Protein AF-A0A933JS09-F1 (afdb_monomer)

pLDDT: mean 87.89, std 22.28, range [27.38, 98.88]

Sequence (355 aa):
MVLGVGPKVESPQTQRAEISASAEATKRGDAPDKLEPSPKGALVQGVGTVGHVDADGTLRGDVIVKTADDVKKLSASGAKRITGRLIVANTELFHLEGLAKIESAGAVELRGNKRLALLGGLRGLKHVDKDVRIRENAALETTTGLSNLERVGGRLEVAKNGTLSKVEGLEKLDSIGGDLEISDNPSLGDVALPSLRKTGGSVSVSGNPALVAMDAPKLEEVGGRESRGDVSVDDNDRIEKLQLSKLKKVEGNLILSEGRLTDLEGLREVTTVSGSMRVVRQERLESMRGAGSLEVVGADLELSENQALSTLEGLHSLREIRGNLVSLQNPNLPEPAVQDLKTRVAVYGSVISPG

Secondary structure (DSSP, 8-state):
---------PPPP--PPP------S----------PPPSSS----STTSPPPBPTTSEEPS-EEE-SHHHHHHHHHTT--EEEEEEEEES---SB-TT-TT--EEEEEEEES-TT--B-GGGTT--EESS-EEEE--TT--B-GGGTT--EESS-EEEE--TT--EE-S-TT--EESS-EEEE--TT--EEE-TT--EESS-EEEES-TT--EEE-TT--EE--SS----EEEES-TT--EEE-TT--EESS-EEEEEE--S--GGGTT--EESS-EEEEEETT--S-TT-TT--EESS-EEEES-TT----TT-TT--EESS-EEEES-TTS-HHHHHHHHHHSEE-S-EE---

Mean predicted aligned error: 8.55 Å

Structure (mmCIF, N/CA/C/O backbone):
data_AF-A0A933JS09-F1
#
_entry.id   AF-A0A933JS09-F1
#
loop_
_atom_site.group_PDB
_atom_site.id
_atom_site.type_symbol
_atom_site.label_atom_id
_atom_site.label_alt_id
_atom_site.label_comp_id
_atom_site.label_asym_id
_atom_site.label_entity_id
_atom_site.label_seq_id
_atom_site.pdbx_PDB_ins_code
_atom_site.Cartn_x
_atom_site.Cartn_y
_atom_site.Cartn_z
_atom_site.occupancy
_atom_site.B_iso_or_equiv
_atom_site.auth_seq_id
_atom_site.auth_comp_id
_atom_site.auth_asym_id
_atom_site.auth_atom_id
_atom_site.pdbx_PDB_model_num
ATOM 1 N N . MET A 1 1 ? 34.434 -27.890 69.729 1.00 35.69 1 MET A N 1
ATOM 2 C CA . MET A 1 1 ? 35.449 -28.191 68.698 1.00 35.69 1 MET A CA 1
ATOM 3 C C . MET A 1 1 ? 34.728 -28.570 67.411 1.00 35.69 1 MET A C 1
ATOM 5 O O . MET A 1 1 ? 33.950 -29.505 67.469 1.00 35.69 1 MET A O 1
ATOM 9 N N . VAL A 1 2 ? 35.002 -27.822 66.328 1.00 36.88 2 VAL A N 1
ATOM 10 C CA . VAL A 1 2 ? 34.993 -28.226 64.895 1.00 36.88 2 VAL A CA 1
ATOM 11 C C . VAL A 1 2 ? 33.634 -28.687 64.313 1.00 36.88 2 VAL A C 1
ATOM 13 O O . VAL A 1 2 ? 33.164 -29.764 64.639 1.00 36.88 2 VAL A O 1
ATOM 16 N N . LEU A 1 3 ? 32.870 -27.818 63.629 1.00 37.47 3 LEU A N 1
ATOM 17 C CA . LEU A 1 3 ? 32.916 -27.366 62.208 1.00 37.47 3 LEU A CA 1
ATOM 18 C C . LEU A 1 3 ? 32.186 -28.298 61.212 1.00 37.47 3 LEU A C 1
ATOM 20 O O . LEU A 1 3 ? 32.503 -29.476 61.111 1.00 37.47 3 LEU A O 1
ATOM 24 N N . GLY A 1 4 ? 31.298 -27.706 60.401 1.00 33.91 4 GLY A N 1
ATOM 25 C CA . GLY A 1 4 ? 30.752 -28.273 59.159 1.00 33.91 4 GLY A CA 1
ATOM 26 C C . GLY A 1 4 ? 29.654 -27.377 58.567 1.00 33.91 4 GLY A C 1
ATOM 27 O O . GLY A 1 4 ? 28.647 -27.138 59.218 1.00 33.91 4 GLY A O 1
ATOM 28 N N . VAL A 1 5 ? 29.881 -26.831 57.370 1.00 41.16 5 VAL A N 1
ATOM 29 C CA . VAL A 1 5 ? 29.202 -25.661 56.779 1.00 41.16 5 VAL A CA 1
ATOM 30 C C . VAL A 1 5 ? 28.409 -26.053 55.521 1.00 41.16 5 VAL A C 1
ATOM 32 O O . VAL A 1 5 ? 28.928 -26.814 54.710 1.00 41.16 5 VAL A O 1
ATOM 35 N N . GLY A 1 6 ? 27.237 -25.430 55.313 1.00 32.28 6 GLY A N 1
ATOM 36 C CA . GLY A 1 6 ? 26.653 -25.104 53.992 1.00 32.28 6 GLY A CA 1
ATOM 37 C C . GLY A 1 6 ? 25.243 -25.661 53.691 1.00 32.28 6 GLY A C 1
ATOM 38 O O . GLY A 1 6 ? 24.899 -26.714 54.220 1.00 32.28 6 GLY A O 1
ATOM 39 N N . PRO A 1 7 ? 24.453 -25.055 52.771 1.00 37.09 7 PRO A N 1
ATOM 40 C CA . PRO A 1 7 ? 24.347 -23.636 52.410 1.00 37.09 7 PRO A CA 1
ATOM 41 C C . PRO A 1 7 ? 22.894 -23.082 52.442 1.00 37.09 7 PRO A C 1
ATOM 43 O O . PRO A 1 7 ? 21.914 -23.800 52.619 1.00 37.09 7 PRO A O 1
ATOM 46 N N . LYS A 1 8 ? 22.803 -21.755 52.271 1.00 35.47 8 LYS A N 1
ATOM 47 C CA . LYS A 1 8 ? 21.609 -20.895 52.154 1.00 35.47 8 LYS A CA 1
ATOM 48 C C . LYS A 1 8 ? 20.584 -21.363 51.109 1.00 35.47 8 LYS A C 1
ATOM 50 O O . LYS A 1 8 ? 20.975 -21.747 50.011 1.00 35.47 8 LYS A O 1
ATOM 55 N N . VAL A 1 9 ? 19.298 -21.126 51.390 1.00 35.12 9 VAL A N 1
ATOM 56 C CA . VAL A 1 9 ? 18.256 -20.934 50.367 1.00 35.12 9 VAL A CA 1
ATOM 57 C C . VAL A 1 9 ? 17.478 -19.656 50.696 1.00 35.12 9 VAL A C 1
ATOM 59 O O . VAL A 1 9 ? 16.933 -19.511 51.789 1.00 35.12 9 VAL A O 1
ATOM 62 N N . GLU A 1 10 ? 17.519 -18.717 49.753 1.00 32.44 10 GLU A N 1
ATOM 63 C CA . GLU A 1 10 ? 16.843 -17.417 49.750 1.00 32.44 10 GLU A CA 1
ATOM 64 C C . GLU A 1 10 ? 15.383 -17.533 49.269 1.00 32.44 10 GLU A C 1
ATOM 66 O O . GLU A 1 10 ? 14.989 -18.489 48.605 1.00 32.44 10 GLU A O 1
ATOM 71 N N . SER A 1 11 ? 14.584 -16.536 49.645 1.00 30.56 11 SER A N 1
ATOM 72 C CA . SER A 1 11 ? 13.151 -16.356 49.373 1.00 30.56 11 SER A CA 1
ATOM 73 C C . SER A 1 11 ? 12.794 -16.184 47.885 1.00 30.56 11 SER A C 1
ATOM 75 O O . SER A 1 11 ? 13.560 -15.535 47.174 1.00 30.56 11 SER A O 1
ATOM 77 N N . PRO A 1 12 ? 11.592 -16.584 47.423 1.00 33.34 12 PRO A N 1
ATOM 78 C CA . PRO A 1 12 ? 11.132 -16.269 46.071 1.00 33.34 12 PRO A CA 1
ATOM 79 C C . PRO A 1 12 ? 10.437 -14.898 45.996 1.00 33.34 12 PRO A C 1
ATOM 81 O O . PRO A 1 12 ? 9.414 -14.673 46.645 1.00 33.34 12 PRO A O 1
ATOM 84 N N . GLN A 1 13 ? 10.963 -14.009 45.150 1.00 30.30 13 GLN A N 1
ATOM 85 C CA . GLN A 1 13 ? 10.227 -12.893 44.551 1.00 30.30 13 GLN A CA 1
ATOM 86 C C . GLN A 1 13 ? 9.695 -13.303 43.166 1.00 30.30 13 GLN A C 1
ATOM 88 O O . GLN A 1 13 ? 10.422 -13.873 42.362 1.00 30.30 13 GLN A O 1
ATOM 93 N N . THR A 1 14 ? 8.422 -12.976 42.936 1.00 32.94 14 THR A N 1
ATOM 94 C CA . THR A 1 14 ? 7.802 -12.462 41.701 1.00 32.94 14 THR A CA 1
ATOM 95 C C . THR A 1 14 ? 8.223 -13.040 40.341 1.00 32.94 14 THR A C 1
ATOM 97 O O . THR A 1 14 ? 9.278 -12.699 39.816 1.00 32.94 14 THR A O 1
ATOM 100 N N . GLN A 1 15 ? 7.295 -13.714 39.649 1.00 31.52 15 GLN A N 1
ATOM 101 C CA . GLN A 1 15 ? 7.242 -13.642 38.185 1.00 31.52 15 GLN A CA 1
ATOM 102 C C . GLN A 1 15 ? 5.812 -13.794 37.655 1.00 31.52 15 GLN A C 1
ATOM 104 O O . GLN A 1 15 ? 5.102 -14.751 37.956 1.00 31.52 15 GLN A O 1
ATOM 109 N N . ARG A 1 16 ? 5.402 -12.763 36.908 1.00 30.38 16 ARG A N 1
ATOM 110 C CA . ARG A 1 16 ? 4.174 -12.660 36.120 1.00 30.38 16 ARG A CA 1
ATOM 111 C C . ARG A 1 16 ? 4.149 -13.772 35.074 1.00 30.38 16 ARG A C 1
ATOM 113 O O . ARG A 1 16 ? 5.138 -13.9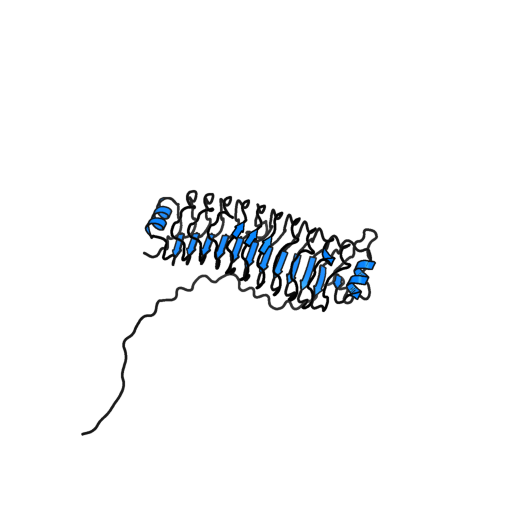74 34.378 1.00 30.38 16 ARG A O 1
ATOM 120 N N . ALA A 1 17 ? 3.009 -14.441 34.960 1.00 31.88 17 ALA A N 1
ATOM 121 C CA . ALA A 1 17 ? 2.734 -15.386 33.894 1.00 31.88 17 ALA A CA 1
ATOM 122 C C . ALA A 1 17 ? 2.589 -14.649 32.553 1.00 31.88 17 ALA A C 1
ATOM 124 O O . ALA A 1 17 ? 1.789 -13.722 32.419 1.00 31.88 17 ALA A O 1
ATOM 125 N N . GLU A 1 18 ? 3.387 -15.081 31.585 1.00 29.94 18 GLU A N 1
ATOM 126 C CA . GLU A 1 18 ? 3.265 -14.784 30.165 1.00 29.94 18 GLU A CA 1
ATOM 127 C C . GLU A 1 18 ? 1.966 -15.409 29.629 1.00 29.94 18 GLU A C 1
ATOM 129 O O . GLU A 1 18 ? 1.741 -16.610 29.770 1.00 29.94 18 GLU A O 1
ATOM 134 N N . ILE A 1 19 ? 1.114 -14.604 28.994 1.00 31.61 19 ILE A N 1
ATOM 135 C CA . ILE A 1 19 ? 0.047 -15.090 28.114 1.00 31.61 19 ILE A CA 1
ATOM 136 C C . ILE A 1 19 ? 0.505 -14.753 26.697 1.00 31.61 19 ILE A C 1
ATOM 138 O O . ILE A 1 19 ? 0.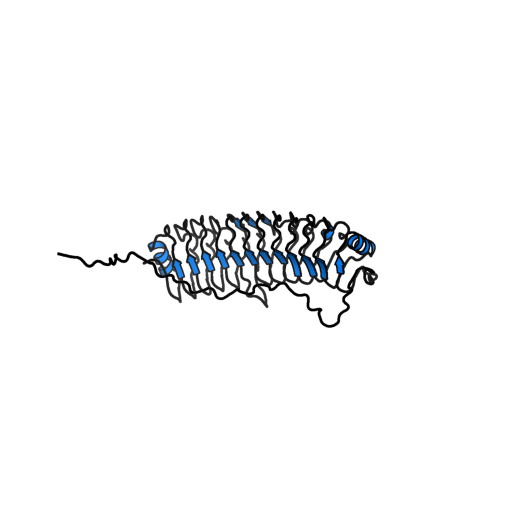310 -13.640 26.218 1.00 31.61 19 ILE A O 1
ATOM 142 N N . SER A 1 20 ? 1.173 -15.710 26.050 1.00 30.56 20 SER A N 1
ATOM 143 C CA . SER A 1 20 ? 1.396 -15.711 24.604 1.00 30.56 20 SER A CA 1
ATOM 144 C C . SER A 1 20 ? 0.474 -16.761 23.988 1.00 30.56 20 SER A C 1
ATOM 146 O O . SER A 1 20 ? 0.662 -17.959 24.177 1.00 30.56 20 SER A O 1
ATOM 148 N N . ALA A 1 21 ? -0.581 -16.314 23.307 1.00 27.38 21 ALA A N 1
ATOM 149 C CA . ALA A 1 21 ? -1.413 -17.163 22.458 1.00 27.38 21 ALA A CA 1
ATOM 150 C C . ALA A 1 21 ? -2.293 -16.294 21.548 1.00 27.38 21 ALA A C 1
ATOM 152 O O . ALA A 1 21 ? -3.432 -16.002 21.887 1.00 27.38 21 ALA A O 1
ATOM 153 N N . SER A 1 22 ? -1.740 -15.857 20.414 1.00 28.62 22 SER A N 1
ATOM 154 C CA . SER A 1 22 ? -2.441 -15.731 19.122 1.00 28.62 22 SER A CA 1
ATOM 155 C C . SER A 1 22 ? -1.472 -15.159 18.080 1.00 28.62 22 SER A C 1
ATOM 157 O O . SER A 1 22 ? -1.618 -14.039 17.601 1.00 28.62 22 SER A O 1
ATOM 159 N N . ALA A 1 23 ? -0.443 -15.939 17.749 1.00 30.12 23 ALA A N 1
ATOM 160 C CA . ALA A 1 23 ? 0.407 -15.703 16.588 1.00 30.12 23 ALA A CA 1
ATOM 161 C C . ALA A 1 23 ? 0.232 -16.880 15.622 1.00 30.12 23 ALA A C 1
ATOM 163 O O . ALA A 1 23 ? 1.098 -17.744 15.507 1.00 30.12 23 ALA A O 1
ATOM 164 N N . GLU A 1 24 ? -0.913 -16.929 14.945 1.00 30.33 24 GLU A N 1
ATOM 165 C CA . GLU A 1 24 ? -1.142 -17.825 13.811 1.00 30.33 24 GLU A CA 1
ATOM 166 C C . GLU A 1 24 ? -1.746 -17.030 12.646 1.00 30.33 24 GLU A C 1
ATOM 168 O O . GLU A 1 24 ? -2.953 -16.831 12.570 1.00 30.33 24 GLU A O 1
ATOM 173 N N . ALA A 1 25 ? -0.828 -16.554 11.790 1.00 28.38 25 ALA A N 1
ATOM 174 C CA . ALA A 1 25 ? -0.934 -15.956 10.446 1.00 28.38 25 ALA A CA 1
ATOM 175 C C . ALA A 1 25 ? -0.076 -14.676 10.440 1.00 28.38 25 ALA A C 1
ATOM 177 O O . ALA A 1 25 ? -0.520 -13.613 10.836 1.00 28.38 25 ALA A O 1
ATOM 178 N N . THR A 1 26 ? 1.216 -14.693 10.108 1.00 30.88 26 THR A N 1
ATOM 179 C CA . THR A 1 26 ? 1.703 -14.874 8.736 1.00 30.88 26 THR A CA 1
ATOM 180 C C . THR A 1 26 ? 3.206 -15.181 8.784 1.00 30.88 26 THR A C 1
ATOM 182 O O . THR A 1 26 ? 4.047 -14.300 8.671 1.00 30.88 26 THR A O 1
ATOM 185 N N . LYS A 1 27 ? 3.585 -16.455 8.940 1.00 30.31 27 LYS A N 1
ATOM 186 C CA . LYS A 1 27 ? 4.920 -16.939 8.540 1.00 30.31 27 LYS A CA 1
ATOM 187 C C . LYS A 1 27 ? 4.814 -17.591 7.164 1.00 30.31 27 LYS A C 1
ATOM 189 O O . LYS A 1 27 ? 4.958 -18.799 7.012 1.00 30.31 27 LYS A O 1
ATOM 194 N N . ARG A 1 28 ? 4.579 -16.772 6.142 1.00 31.25 28 ARG A N 1
ATOM 195 C CA . ARG A 1 28 ? 5.190 -17.017 4.833 1.00 31.25 28 ARG A CA 1
ATOM 196 C C . ARG A 1 28 ? 6.378 -16.076 4.750 1.00 31.25 28 ARG A C 1
ATOM 198 O O . ARG A 1 28 ? 6.275 -14.971 4.244 1.00 31.25 28 ARG A O 1
ATOM 205 N N . GLY A 1 29 ? 7.495 -16.511 5.327 1.00 29.80 29 GLY A N 1
ATOM 206 C CA . GLY A 1 29 ? 8.773 -15.972 4.900 1.00 29.80 29 GLY A CA 1
ATOM 207 C C . GLY A 1 29 ? 8.926 -16.353 3.436 1.00 29.80 29 GLY A C 1
ATOM 208 O O . GLY A 1 29 ? 9.006 -17.544 3.130 1.00 29.80 29 GLY A O 1
ATOM 209 N N . ASP A 1 30 ? 8.906 -15.360 2.551 1.00 32.78 30 ASP A N 1
ATOM 210 C CA . ASP A 1 30 ? 9.423 -15.511 1.199 1.00 32.78 30 ASP A CA 1
ATOM 211 C C . ASP A 1 30 ? 10.860 -16.023 1.335 1.00 32.78 30 ASP A C 1
ATOM 213 O O . ASP A 1 30 ? 11.789 -15.292 1.691 1.00 32.78 30 ASP A O 1
ATOM 217 N N . ALA A 1 31 ? 11.040 -17.319 1.086 1.00 29.34 31 ALA A N 1
ATOM 218 C CA . ALA A 1 31 ? 12.329 -17.827 0.662 1.00 29.34 31 ALA A CA 1
ATOM 219 C C . ALA A 1 31 ? 12.775 -16.980 -0.544 1.00 29.34 31 ALA A C 1
ATOM 221 O O . ALA A 1 31 ? 11.918 -16.560 -1.326 1.00 29.34 31 ALA A O 1
ATOM 222 N N . PRO A 1 32 ? 14.081 -16.714 -0.732 1.00 31.22 32 PRO A N 1
ATOM 223 C CA . PRO A 1 32 ? 14.535 -16.042 -1.937 1.00 31.22 32 PRO A CA 1
ATOM 224 C C . PRO A 1 32 ? 14.017 -16.844 -3.127 1.00 31.22 32 PRO A C 1
ATOM 226 O O . PRO A 1 32 ? 14.373 -18.014 -3.276 1.00 31.22 32 PRO A O 1
ATOM 229 N N . ASP A 1 33 ? 13.137 -16.216 -3.904 1.00 35.50 33 ASP A N 1
ATOM 230 C CA . ASP A 1 33 ? 12.522 -16.765 -5.103 1.00 35.50 33 ASP A CA 1
ATOM 231 C C . ASP A 1 33 ? 13.646 -17.227 -6.038 1.00 35.50 33 ASP A C 1
ATOM 233 O O . ASP A 1 33 ? 14.268 -16.443 -6.768 1.00 35.50 33 ASP A O 1
ATOM 237 N N . LYS A 1 34 ? 14.005 -18.510 -5.925 1.00 33.62 34 LYS A N 1
ATOM 238 C CA . LYS A 1 34 ? 14.815 -19.190 -6.920 1.00 33.62 34 LYS A CA 1
ATOM 239 C C . LYS A 1 34 ? 13.918 -19.218 -8.139 1.00 33.62 34 LYS A C 1
ATOM 241 O O . LYS A 1 34 ? 12.942 -19.956 -8.140 1.00 33.62 34 LYS A O 1
ATOM 246 N N . LEU A 1 35 ? 14.264 -18.415 -9.147 1.00 35.31 35 LEU A N 1
ATOM 247 C CA . LEU A 1 35 ? 13.678 -18.505 -10.478 1.00 35.31 35 LEU A CA 1
ATOM 248 C C . LEU A 1 35 ? 13.744 -19.964 -10.955 1.00 35.31 35 LEU A C 1
ATOM 250 O O . LEU A 1 35 ? 14.744 -20.387 -11.538 1.00 35.31 35 LEU A O 1
ATOM 254 N N . GLU A 1 36 ? 12.681 -20.728 -10.730 1.00 30.20 36 GLU A N 1
ATOM 255 C CA . GLU A 1 36 ? 12.399 -21.902 -11.536 1.00 30.20 36 GLU A CA 1
ATOM 256 C C . GLU A 1 36 ? 11.779 -21.399 -12.845 1.00 30.20 36 GLU A C 1
ATOM 258 O O . GLU A 1 36 ? 10.813 -20.630 -12.825 1.00 30.20 36 GLU A O 1
ATOM 263 N N . PRO A 1 37 ? 12.355 -21.743 -14.009 1.00 32.66 37 PRO A N 1
ATOM 264 C CA . PRO A 1 37 ? 11.835 -21.278 -15.281 1.00 32.66 37 PRO A CA 1
ATOM 265 C C . PRO A 1 37 ? 10.439 -21.861 -15.516 1.00 32.66 37 PRO A C 1
ATOM 267 O O . PRO A 1 37 ? 10.252 -23.078 -15.527 1.00 32.66 37 PRO A O 1
ATOM 270 N N . SER A 1 38 ? 9.466 -20.981 -15.752 1.00 32.53 38 SER A N 1
ATOM 271 C CA . SER A 1 38 ? 8.107 -21.350 -16.146 1.00 32.53 38 SER A CA 1
ATOM 272 C C . SER A 1 38 ? 8.102 -22.311 -17.350 1.00 32.53 38 SER A C 1
ATOM 274 O O . SER A 1 38 ? 8.950 -22.187 -18.244 1.00 32.53 38 SER A O 1
ATOM 276 N N . PRO A 1 39 ? 7.130 -23.238 -17.456 1.00 33.53 39 PRO A N 1
ATOM 277 C CA . PRO A 1 39 ? 7.083 -24.185 -18.561 1.00 33.53 39 PRO A CA 1
ATOM 278 C C . PRO A 1 39 ? 6.731 -23.467 -19.874 1.00 33.53 39 PRO A C 1
ATOM 280 O O . PRO A 1 39 ? 5.620 -22.979 -20.052 1.00 33.53 39 PRO A O 1
ATOM 283 N N . LYS A 1 40 ? 7.698 -23.429 -20.799 1.00 38.84 40 LYS A N 1
ATOM 284 C CA . LYS A 1 40 ? 7.559 -23.204 -22.253 1.00 38.84 40 LYS A CA 1
ATOM 285 C C . LYS A 1 40 ? 6.596 -22.083 -22.696 1.00 38.84 40 LYS A C 1
ATOM 287 O O . LYS A 1 40 ? 5.579 -22.324 -23.336 1.00 38.84 40 LYS A O 1
ATOM 292 N N . GLY A 1 41 ? 7.041 -20.845 -22.509 1.00 33.75 41 GLY A N 1
ATOM 293 C CA . GLY A 1 41 ? 6.771 -19.709 -23.396 1.00 33.75 41 GLY A CA 1
ATOM 294 C C . GLY A 1 41 ? 8.075 -18.919 -23.504 1.00 33.75 41 GLY A C 1
ATOM 295 O O . GLY A 1 41 ? 8.673 -18.638 -22.474 1.00 33.75 41 GLY A O 1
ATOM 296 N N . ALA A 1 42 ? 8.579 -18.689 -24.718 1.00 32.31 42 ALA A N 1
ATOM 297 C CA . ALA A 1 42 ? 9.944 -18.236 -25.014 1.00 32.31 42 ALA A CA 1
ATOM 298 C C . ALA A 1 42 ? 10.547 -17.251 -23.985 1.00 32.31 42 ALA A C 1
ATOM 300 O O . ALA A 1 42 ? 10.196 -16.075 -23.941 1.00 32.31 42 ALA A O 1
ATOM 301 N N . LEU A 1 43 ? 11.507 -17.736 -23.193 1.00 36.88 43 LEU A N 1
ATOM 302 C CA . LEU A 1 43 ? 12.431 -16.888 -22.449 1.00 36.88 43 LEU A CA 1
ATOM 303 C C . LEU A 1 43 ? 13.368 -16.233 -23.469 1.00 36.88 43 LEU A C 1
ATOM 305 O O . LEU A 1 43 ? 14.251 -16.902 -24.007 1.00 36.88 43 LEU A O 1
ATOM 309 N N . VAL A 1 44 ? 13.215 -14.935 -23.733 1.00 38.69 44 VAL A N 1
ATOM 310 C CA . VAL A 1 44 ? 14.265 -14.164 -24.414 1.00 38.69 44 VAL A CA 1
ATOM 311 C C . VAL A 1 44 ? 15.340 -13.856 -23.372 1.00 38.69 44 VAL A C 1
ATOM 313 O O . VAL A 1 44 ? 15.393 -12.784 -22.773 1.00 38.69 44 VAL A O 1
ATOM 316 N N . GLN A 1 45 ? 16.168 -14.858 -23.072 1.00 33.84 45 GLN A N 1
ATOM 317 C CA . GLN A 1 45 ? 17.363 -14.662 -22.262 1.00 33.84 45 GLN A CA 1
ATOM 318 C C . GLN A 1 45 ? 18.417 -13.926 -23.092 1.00 33.84 45 GLN A C 1
ATOM 320 O O . GLN A 1 45 ? 18.960 -14.461 -24.053 1.00 33.84 45 GLN A O 1
ATOM 325 N N . GLY A 1 46 ? 18.713 -12.697 -22.668 1.00 32.47 46 GLY A N 1
ATOM 326 C CA . GLY A 1 46 ? 19.749 -11.842 -23.238 1.00 32.47 46 GLY A CA 1
ATOM 327 C C . GLY A 1 46 ? 19.204 -10.948 -24.346 1.00 32.47 46 GLY A C 1
ATOM 328 O O . GLY A 1 46 ? 18.809 -11.422 -25.406 1.00 32.47 46 GLY A O 1
ATOM 329 N N . VAL A 1 47 ? 19.219 -9.630 -24.139 1.00 40.50 47 VAL A N 1
ATOM 330 C CA . VAL A 1 47 ? 18.883 -8.670 -25.200 1.00 40.50 47 VAL A CA 1
ATOM 331 C C . VAL A 1 47 ? 20.069 -8.558 -26.166 1.00 40.50 47 VAL A C 1
ATOM 333 O O . VAL A 1 47 ? 20.820 -7.582 -26.207 1.00 40.50 47 VAL A O 1
ATOM 336 N N . GLY A 1 48 ? 20.230 -9.598 -26.982 1.00 38.16 48 GLY A N 1
ATOM 337 C CA . GLY A 1 48 ? 20.795 -9.485 -28.323 1.00 38.16 48 GLY A CA 1
ATOM 338 C C . GLY A 1 48 ? 19.754 -8.986 -29.328 1.00 38.16 48 GLY A C 1
ATOM 339 O O . GLY A 1 48 ? 20.113 -8.336 -30.301 1.00 38.16 48 GLY A O 1
ATOM 340 N N . THR A 1 49 ? 18.463 -9.203 -29.069 1.00 47.94 49 THR A N 1
ATOM 341 C CA . THR A 1 49 ? 17.374 -8.670 -29.890 1.00 47.94 49 THR A CA 1
ATOM 342 C C . THR A 1 49 ? 16.226 -8.264 -28.978 1.00 47.94 49 THR A C 1
ATOM 344 O O . THR A 1 49 ? 15.768 -9.044 -28.147 1.00 47.94 49 THR A O 1
ATOM 347 N N . VAL A 1 50 ? 15.769 -7.017 -29.090 1.00 58.75 50 VAL A N 1
ATOM 348 C CA . VAL A 1 50 ? 14.386 -6.717 -28.716 1.00 58.75 50 VAL A CA 1
ATOM 349 C C . VAL A 1 50 ? 13.545 -7.650 -29.586 1.00 58.75 50 VAL A C 1
ATOM 351 O O . VAL A 1 50 ? 13.818 -7.747 -30.784 1.00 58.75 50 VAL A O 1
ATOM 354 N N . GLY A 1 51 ? 12.616 -8.404 -28.997 1.00 63.66 51 GLY A N 1
ATOM 355 C CA . GLY A 1 51 ? 11.716 -9.252 -29.779 1.00 63.66 51 GLY A CA 1
ATOM 356 C C . GLY A 1 51 ? 11.021 -8.449 -30.885 1.00 63.66 51 GLY A C 1
ATOM 357 O O . GLY A 1 51 ? 11.038 -7.217 -30.877 1.00 63.66 51 GLY A O 1
ATOM 358 N N . HIS A 1 52 ? 10.408 -9.137 -31.848 1.00 81.31 52 HIS A N 1
ATOM 359 C CA . HIS A 1 52 ? 9.636 -8.456 -32.885 1.00 81.31 52 HIS A CA 1
ATOM 360 C C . HIS A 1 52 ? 8.609 -7.512 -32.240 1.00 81.31 52 HIS A C 1
ATOM 362 O O . HIS A 1 52 ? 7.801 -7.944 -31.412 1.00 81.31 52 HIS A O 1
ATOM 368 N N . VAL A 1 53 ? 8.676 -6.230 -32.602 1.00 90.00 53 VAL A N 1
ATOM 369 C CA . VAL A 1 53 ? 7.668 -5.237 -32.238 1.00 90.00 53 VAL A CA 1
ATOM 370 C C . VAL A 1 53 ? 6.643 -5.222 -33.361 1.00 90.00 53 VAL A C 1
ATOM 372 O O . VAL A 1 53 ? 6.971 -4.920 -34.507 1.00 90.00 53 VAL A O 1
ATOM 375 N N . ASP A 1 54 ? 5.410 -5.590 -33.032 1.00 91.69 54 ASP A N 1
ATOM 376 C CA . ASP A 1 54 ? 4.289 -5.566 -33.964 1.00 91.69 54 ASP A CA 1
ATOM 377 C C . ASP A 1 54 ? 4.031 -4.124 -34.443 1.00 91.69 54 ASP A C 1
ATOM 379 O O . ASP A 1 54 ? 4.404 -3.151 -33.784 1.00 91.69 54 ASP A O 1
ATOM 383 N N . ALA A 1 55 ? 3.371 -3.961 -35.592 1.00 92.38 55 ALA A N 1
ATOM 384 C CA . ALA A 1 55 ? 3.138 -2.642 -36.197 1.00 92.38 55 ALA A CA 1
ATOM 385 C C . ALA A 1 55 ? 2.360 -1.661 -35.291 1.00 92.38 55 ALA A C 1
ATOM 387 O O . ALA A 1 55 ? 2.447 -0.448 -35.473 1.00 92.38 55 ALA A O 1
ATOM 388 N N . ASP A 1 56 ? 1.618 -2.173 -34.304 1.00 93.06 56 ASP A N 1
ATOM 389 C CA . ASP A 1 56 ? 0.900 -1.385 -33.296 1.00 93.06 56 ASP A CA 1
ATOM 390 C C . ASP A 1 56 ? 1.786 -0.943 -32.107 1.00 93.06 56 ASP A C 1
ATOM 392 O O . ASP A 1 56 ? 1.308 -0.277 -31.187 1.00 93.06 56 ASP A O 1
ATOM 396 N N . GLY A 1 57 ? 3.078 -1.287 -32.116 1.00 95.19 57 GLY A N 1
ATOM 397 C CA . GLY A 1 57 ? 4.020 -1.026 -31.028 1.00 95.19 57 GLY A CA 1
ATOM 398 C C . GLY A 1 57 ? 4.024 -2.101 -29.935 1.00 95.19 57 GLY A C 1
ATOM 399 O O . GLY A 1 57 ? 4.550 -1.851 -28.847 1.00 95.19 57 GLY A O 1
ATOM 400 N N . THR A 1 58 ? 3.438 -3.278 -30.172 1.00 96.44 58 THR A N 1
ATOM 401 C CA . THR A 1 58 ? 3.408 -4.371 -29.189 1.00 96.44 58 THR A CA 1
ATOM 402 C C . THR A 1 58 ? 4.659 -5.228 -29.247 1.00 96.44 58 THR A C 1
ATOM 404 O O . THR A 1 58 ? 4.948 -5.871 -30.249 1.00 96.44 58 THR A O 1
ATOM 407 N N . LEU A 1 59 ? 5.357 -5.312 -28.121 1.00 95.56 59 LEU A N 1
ATOM 408 C CA . LEU A 1 59 ? 6.445 -6.243 -27.880 1.00 95.56 59 LEU A CA 1
ATOM 409 C C . LEU A 1 59 ? 5.923 -7.470 -27.121 1.00 95.56 59 LEU A C 1
ATOM 411 O O . LEU A 1 59 ? 5.351 -7.367 -26.027 1.00 95.56 59 LEU A O 1
ATOM 415 N N . ARG A 1 60 ? 6.090 -8.652 -27.722 1.00 92.00 60 ARG A N 1
ATOM 416 C CA . ARG A 1 60 ? 5.598 -9.914 -27.156 1.00 92.00 60 ARG A CA 1
ATOM 417 C C . ARG A 1 60 ? 6.599 -10.547 -26.192 1.00 92.00 60 ARG A C 1
ATOM 419 O O . ARG A 1 60 ? 7.789 -10.590 -26.483 1.00 92.00 60 ARG A O 1
ATOM 426 N N . GLY A 1 61 ? 6.087 -11.100 -25.092 1.00 91.25 61 GLY A N 1
ATOM 427 C CA . GLY A 1 61 ? 6.886 -11.774 -24.068 1.00 91.25 61 GLY A CA 1
ATOM 428 C C . GLY A 1 61 ? 7.499 -10.835 -23.029 1.00 91.25 61 GLY A C 1
ATOM 429 O O . GLY A 1 61 ? 7.164 -9.651 -22.955 1.00 91.25 61 GLY A O 1
ATOM 430 N N . ASP A 1 62 ? 8.363 -11.415 -22.200 1.00 93.94 62 ASP A N 1
ATOM 431 C CA . ASP A 1 62 ? 9.086 -10.716 -21.138 1.00 93.94 62 ASP A CA 1
ATOM 432 C C . ASP A 1 62 ? 10.283 -9.937 -21.708 1.00 93.94 62 ASP A C 1
ATOM 434 O O . ASP A 1 62 ? 10.932 -10.355 -22.669 1.00 93.94 62 ASP A O 1
ATOM 438 N N . VAL A 1 63 ? 10.608 -8.815 -21.071 1.00 95.31 63 VAL A N 1
ATOM 439 C CA . VAL A 1 63 ? 11.723 -7.930 -21.406 1.00 95.31 63 VAL A CA 1
ATOM 440 C C . VAL A 1 63 ? 12.600 -7.766 -20.180 1.00 95.31 63 VAL A C 1
ATOM 442 O O . VAL A 1 63 ? 12.138 -7.309 -19.139 1.00 95.31 63 VAL A O 1
ATOM 445 N N . ILE A 1 64 ? 13.880 -8.107 -20.310 1.00 95.50 64 ILE A N 1
ATOM 446 C CA . ILE A 1 64 ? 14.861 -7.987 -19.230 1.00 95.50 64 ILE A CA 1
ATOM 447 C C . ILE A 1 64 ? 15.835 -6.866 -19.580 1.00 95.50 64 ILE A C 1
ATOM 449 O O . ILE A 1 64 ? 16.539 -6.948 -20.584 1.00 95.50 64 ILE A O 1
ATOM 453 N N . VAL A 1 65 ? 15.912 -5.843 -18.737 1.00 95.75 65 VAL A N 1
ATOM 454 C CA . VAL A 1 65 ? 16.861 -4.733 -18.862 1.00 95.75 65 VAL A CA 1
ATOM 455 C C . VAL A 1 65 ? 17.966 -4.944 -17.832 1.00 95.75 65 VAL A C 1
ATOM 457 O O . VAL A 1 65 ? 17.702 -4.935 -16.632 1.00 95.75 65 VAL A O 1
ATOM 460 N N . LYS A 1 66 ? 19.207 -5.146 -18.291 1.00 94.44 66 LYS A N 1
ATOM 461 C CA . LYS A 1 66 ? 20.382 -5.331 -17.421 1.00 94.44 66 LYS A CA 1
ATOM 462 C C . LYS A 1 66 ? 21.360 -4.163 -17.487 1.00 94.44 66 LYS A C 1
ATOM 464 O O . LYS A 1 66 ? 22.121 -3.940 -16.550 1.00 94.44 66 LYS A O 1
ATOM 469 N N . THR A 1 67 ? 21.365 -3.440 -18.603 1.00 95.19 67 THR A N 1
ATOM 470 C CA . THR A 1 67 ? 22.367 -2.422 -18.927 1.00 95.19 67 THR A CA 1
ATOM 471 C C . THR A 1 67 ? 21.741 -1.184 -19.565 1.00 95.19 67 THR A C 1
ATOM 473 O O . THR A 1 67 ? 20.603 -1.206 -20.036 1.00 95.19 67 THR A O 1
ATOM 476 N N . ALA A 1 68 ? 22.509 -0.092 -19.631 1.00 95.00 68 ALA A N 1
ATOM 477 C CA . ALA A 1 68 ? 22.073 1.130 -20.306 1.00 95.00 68 ALA A CA 1
ATOM 478 C C . ALA A 1 68 ? 21.858 0.914 -21.815 1.00 95.00 68 ALA A C 1
ATOM 480 O O . ALA A 1 68 ? 21.014 1.569 -22.424 1.00 95.00 68 ALA A O 1
ATOM 481 N N . ASP A 1 69 ? 22.583 -0.025 -22.427 1.00 93.81 69 ASP A N 1
ATOM 482 C CA . ASP A 1 69 ? 22.382 -0.361 -23.835 1.00 93.81 69 ASP A CA 1
ATOM 483 C C . ASP A 1 69 ? 21.079 -1.134 -24.064 1.00 93.81 69 ASP A C 1
ATOM 485 O O . ASP A 1 69 ? 20.448 -0.949 -25.104 1.00 93.81 69 ASP A O 1
ATOM 489 N N . ASP A 1 70 ? 20.607 -1.918 -23.090 1.00 94.44 70 ASP A N 1
ATOM 490 C CA . ASP A 1 70 ? 19.281 -2.548 -23.163 1.00 94.44 70 ASP A CA 1
ATOM 491 C C . ASP A 1 70 ? 18.170 -1.491 -23.151 1.00 94.44 70 ASP A C 1
ATOM 493 O O . ASP A 1 70 ? 17.227 -1.575 -23.939 1.00 94.44 70 ASP A O 1
ATOM 497 N N . VAL A 1 71 ? 18.324 -0.446 -22.328 1.00 95.25 71 VAL A N 1
ATOM 498 C CA . VAL A 1 71 ? 17.413 0.709 -22.308 1.00 95.25 71 VAL A CA 1
ATOM 499 C C . VAL A 1 71 ? 17.381 1.399 -23.674 1.00 95.25 71 VAL A C 1
ATOM 501 O O . VAL A 1 71 ? 16.300 1.652 -24.209 1.00 95.25 71 VAL A O 1
ATOM 504 N N . LYS A 1 72 ? 18.548 1.652 -24.284 1.00 94.12 72 LYS A N 1
ATOM 505 C CA . LYS A 1 72 ? 18.636 2.256 -25.627 1.00 94.12 72 LYS A CA 1
ATOM 506 C C . LYS A 1 72 ? 17.977 1.381 -26.691 1.00 94.12 72 LYS A C 1
ATOM 508 O O . LYS A 1 72 ? 17.209 1.896 -27.500 1.00 94.12 72 LYS A O 1
ATOM 513 N N . LYS A 1 73 ? 18.245 0.071 -26.684 1.00 93.19 73 LYS A N 1
ATOM 514 C CA . LYS A 1 73 ? 17.650 -0.887 -27.629 1.00 93.19 73 LYS A CA 1
ATOM 515 C C . LYS A 1 73 ? 16.128 -0.908 -27.506 1.00 93.19 73 LYS A C 1
ATOM 517 O O . LYS A 1 73 ? 15.440 -0.793 -28.518 1.00 93.19 73 LYS A O 1
ATOM 522 N N . LEU A 1 74 ? 15.597 -0.988 -26.285 1.00 94.19 74 LEU A N 1
ATOM 523 C CA . LEU A 1 74 ? 14.154 -0.959 -26.050 1.00 94.19 74 LEU A CA 1
ATOM 524 C C . LEU A 1 74 ? 13.546 0.383 -26.484 1.00 94.19 74 LEU A C 1
ATOM 526 O O . LEU A 1 74 ? 12.531 0.398 -27.174 1.00 94.19 74 LEU A O 1
ATOM 530 N N . SER A 1 75 ? 14.205 1.501 -26.181 1.00 93.06 75 SER A N 1
ATOM 531 C CA . SER A 1 75 ? 13.769 2.836 -26.613 1.00 93.06 75 SER A CA 1
ATOM 532 C C . SER A 1 75 ? 13.712 2.986 -28.143 1.00 93.06 75 SER A C 1
ATOM 534 O O . SER A 1 75 ? 12.768 3.573 -28.688 1.00 93.06 75 SER A O 1
ATOM 536 N N . ALA A 1 76 ? 14.702 2.424 -28.845 1.00 93.19 76 ALA A N 1
ATOM 537 C CA . ALA A 1 76 ? 14.806 2.447 -30.303 1.00 93.19 76 ALA A CA 1
ATOM 538 C C . ALA A 1 76 ? 13.840 1.476 -31.001 1.00 93.19 76 ALA A C 1
ATOM 540 O O . ALA A 1 76 ? 13.525 1.676 -32.170 1.00 93.19 76 ALA A O 1
ATOM 541 N N . SER A 1 77 ? 13.335 0.463 -30.292 1.00 92.75 77 SER A N 1
ATOM 542 C CA . SER A 1 77 ? 12.429 -0.546 -30.857 1.00 92.75 77 SER A CA 1
ATOM 543 C C . SER A 1 77 ? 11.062 -0.002 -31.281 1.00 92.75 77 SER A C 1
ATOM 545 O O . SER A 1 77 ? 10.346 -0.653 -32.033 1.00 92.75 77 SER A O 1
ATOM 547 N N . GLY A 1 78 ? 10.674 1.174 -30.775 1.00 92.88 78 GLY A N 1
ATOM 548 C CA . GLY A 1 78 ? 9.338 1.732 -30.989 1.00 92.88 78 GLY A CA 1
ATOM 549 C C . GLY A 1 78 ? 8.239 1.057 -30.163 1.00 92.88 78 GLY A C 1
ATOM 550 O O . GLY A 1 78 ? 7.074 1.422 -30.319 1.00 92.88 78 GLY A O 1
ATOM 551 N N . ALA A 1 79 ? 8.591 0.123 -29.272 1.00 96.06 79 ALA A N 1
ATOM 552 C CA . ALA A 1 79 ? 7.638 -0.518 -28.381 1.00 96.06 79 ALA A CA 1
ATOM 553 C C . ALA A 1 79 ? 6.901 0.515 -27.514 1.00 96.06 79 ALA A C 1
ATOM 555 O O . ALA A 1 79 ? 7.499 1.436 -26.952 1.00 96.06 79 ALA A O 1
ATOM 556 N N . LYS A 1 80 ? 5.590 0.314 -27.401 1.00 97.50 80 LYS A N 1
ATOM 557 C CA . LYS A 1 80 ? 4.680 1.039 -26.508 1.00 97.50 80 LYS A CA 1
ATOM 558 C C . LYS A 1 80 ? 4.007 0.122 -25.498 1.00 97.50 80 LYS A C 1
ATOM 560 O O . LYS A 1 80 ? 3.606 0.568 -24.430 1.00 97.50 80 LYS A O 1
ATOM 565 N N . ARG A 1 81 ? 3.881 -1.164 -25.820 1.00 97.75 81 ARG A N 1
ATOM 566 C CA . ARG A 1 81 ? 3.258 -2.169 -24.960 1.00 97.75 81 ARG A CA 1
ATOM 567 C C . ARG A 1 81 ? 4.159 -3.382 -24.843 1.00 97.75 81 ARG A C 1
ATOM 569 O O . ARG A 1 81 ? 4.614 -3.891 -25.861 1.00 97.75 81 ARG A O 1
ATOM 576 N N . ILE A 1 82 ? 4.358 -3.874 -23.628 1.00 97.50 82 ILE A N 1
ATOM 577 C CA . ILE A 1 82 ? 5.017 -5.154 -23.358 1.00 97.50 82 ILE A CA 1
ATOM 578 C C . ILE A 1 82 ? 3.943 -6.123 -22.871 1.00 97.50 82 ILE A C 1
ATOM 580 O O . ILE A 1 82 ? 3.308 -5.882 -21.855 1.00 97.50 82 ILE A O 1
ATOM 584 N N . THR A 1 83 ? 3.699 -7.216 -23.589 1.00 96.56 83 THR A N 1
ATOM 585 C CA . THR A 1 83 ? 2.659 -8.186 -23.164 1.00 96.56 83 THR A CA 1
ATOM 586 C C . THR A 1 83 ? 3.071 -9.015 -21.945 1.00 96.56 83 THR A C 1
ATOM 588 O O . THR A 1 83 ? 2.212 -9.469 -21.194 1.00 96.56 83 THR A O 1
ATOM 591 N N . GLY A 1 84 ? 4.375 -9.235 -21.759 1.00 96.06 84 GLY A N 1
ATOM 592 C CA . GLY A 1 84 ? 4.939 -9.903 -20.592 1.00 96.06 84 GLY A CA 1
ATOM 593 C C . GLY A 1 84 ? 5.465 -8.915 -19.555 1.00 96.06 84 GLY A C 1
ATOM 594 O O . GLY A 1 84 ? 5.013 -7.774 -19.449 1.00 96.06 84 GLY A O 1
ATOM 595 N N . ARG A 1 85 ? 6.432 -9.364 -18.763 1.00 97.38 85 ARG A N 1
ATOM 596 C CA . ARG A 1 85 ? 7.037 -8.582 -17.682 1.00 97.38 85 ARG A CA 1
ATOM 597 C C . ARG A 1 85 ? 8.119 -7.644 -18.207 1.00 97.38 85 ARG A C 1
ATOM 599 O O . ARG A 1 85 ? 8.958 -8.067 -18.992 1.00 97.38 85 ARG A O 1
ATOM 606 N N . LEU A 1 86 ? 8.157 -6.410 -17.715 1.00 97.75 86 LEU A N 1
ATOM 607 C CA . LEU A 1 86 ? 9.340 -5.554 -17.771 1.00 97.75 86 LEU A CA 1
ATOM 608 C C . LEU A 1 86 ? 10.160 -5.777 -16.495 1.00 97.75 86 LEU A C 1
ATOM 610 O O . LEU A 1 86 ? 9.730 -5.393 -15.410 1.00 97.75 86 LEU A O 1
ATOM 614 N N . ILE A 1 87 ? 11.324 -6.405 -16.630 1.00 98.06 87 ILE A N 1
ATOM 615 C CA . ILE A 1 87 ? 12.174 -6.834 -15.518 1.00 98.06 87 ILE A CA 1
ATOM 616 C C . ILE A 1 87 ? 13.465 -6.017 -15.534 1.00 98.06 87 ILE A C 1
ATOM 618 O O . ILE A 1 87 ? 14.263 -6.121 -16.466 1.00 98.06 87 ILE A O 1
ATOM 622 N N . VAL A 1 88 ? 13.699 -5.248 -14.475 1.00 97.75 88 VAL A N 1
ATOM 623 C CA . VAL A 1 88 ? 14.980 -4.599 -14.185 1.00 97.75 88 VAL A CA 1
ATOM 624 C C . VAL A 1 88 ? 15.456 -5.138 -12.846 1.00 97.75 88 VAL A C 1
ATOM 626 O O . VAL A 1 88 ? 14.957 -4.734 -11.795 1.00 97.75 88 VAL A O 1
ATOM 629 N N . ALA A 1 89 ? 16.383 -6.090 -12.873 1.00 97.69 89 ALA A N 1
ATOM 630 C CA . ALA A 1 89 ? 16.793 -6.783 -11.661 1.00 97.69 89 ALA A CA 1
ATOM 631 C C . ALA A 1 89 ? 1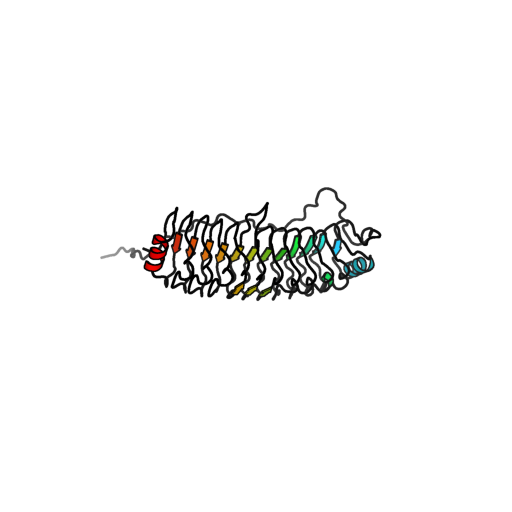8.308 -6.922 -11.535 1.00 97.69 89 ALA A C 1
ATOM 633 O O . ALA A 1 89 ? 18.971 -7.361 -12.477 1.00 97.69 89 ALA A O 1
ATOM 634 N N . ASN A 1 90 ? 18.826 -6.618 -10.342 1.00 97.38 90 ASN A N 1
ATOM 635 C CA . ASN A 1 90 ? 20.240 -6.739 -9.977 1.00 97.38 90 ASN A CA 1
ATOM 636 C C . ASN A 1 90 ? 21.176 -6.011 -10.958 1.00 97.38 90 ASN A C 1
ATOM 638 O O . ASN A 1 90 ? 22.169 -6.575 -11.421 1.00 97.38 90 ASN A O 1
ATOM 642 N N . THR A 1 91 ? 20.826 -4.774 -11.319 1.00 96.31 91 THR A N 1
ATOM 643 C CA . THR A 1 91 ? 21.586 -3.957 -12.273 1.00 96.31 91 THR A CA 1
ATOM 644 C C . THR A 1 91 ? 22.374 -2.838 -11.593 1.00 96.31 91 THR A C 1
ATOM 646 O O . THR A 1 91 ? 22.065 -2.412 -10.480 1.00 96.31 91 THR A O 1
ATOM 649 N N . GLU A 1 92 ? 23.359 -2.310 -12.322 1.00 96.12 92 GLU A N 1
ATOM 650 C CA . GLU A 1 92 ? 24.128 -1.110 -11.958 1.00 96.12 92 GLU A CA 1
ATOM 651 C C . GLU A 1 92 ? 23.529 0.178 -12.556 1.00 96.12 92 GLU A C 1
ATOM 653 O O . GLU A 1 92 ? 24.182 1.224 -12.594 1.00 96.12 92 GLU A O 1
ATOM 658 N N . LEU A 1 93 ? 22.297 0.111 -13.074 1.00 96.75 93 LEU A N 1
ATOM 659 C CA . LEU A 1 93 ? 21.612 1.263 -13.651 1.00 96.75 93 LEU A CA 1
ATOM 660 C C . LEU A 1 93 ? 21.315 2.303 -12.575 1.00 96.75 93 LEU A C 1
ATOM 662 O O . LEU A 1 93 ? 20.814 1.974 -11.506 1.00 96.75 93 LEU A O 1
ATOM 666 N N . PHE A 1 94 ? 21.575 3.568 -12.897 1.00 97.38 94 PHE A N 1
ATOM 667 C CA . PHE A 1 94 ? 21.204 4.693 -12.039 1.00 97.38 94 PHE A CA 1
ATOM 668 C C . PHE A 1 94 ? 19.769 5.179 -12.294 1.00 97.38 94 PHE A C 1
ATOM 670 O O . PHE A 1 94 ? 19.060 5.591 -11.379 1.00 97.38 94 PHE A O 1
ATOM 677 N N . HIS A 1 95 ? 19.320 5.096 -13.545 1.00 96.88 95 HIS A N 1
ATOM 678 C CA . HIS A 1 95 ? 18.006 5.546 -13.986 1.00 96.88 95 HIS A CA 1
ATOM 679 C C . HIS A 1 95 ? 17.481 4.673 -15.132 1.00 96.88 95 HIS A C 1
ATOM 681 O O . HIS A 1 95 ? 18.241 3.957 -15.788 1.00 96.88 95 HIS A O 1
ATOM 687 N N . LEU A 1 96 ? 16.192 4.819 -15.445 1.00 95.94 96 LEU A N 1
ATOM 688 C CA . LEU A 1 96 ? 15.531 4.156 -16.581 1.00 95.94 96 LEU A CA 1
ATOM 689 C C . LEU A 1 96 ? 15.224 5.097 -17.760 1.00 95.94 96 LEU A C 1
ATOM 691 O O . LEU A 1 96 ? 14.422 4.758 -18.632 1.00 95.94 96 LEU A O 1
ATOM 695 N N . GLU A 1 97 ? 15.803 6.301 -17.785 1.00 96.00 97 GLU A N 1
ATOM 696 C CA . GLU A 1 97 ? 15.551 7.280 -18.849 1.00 96.00 97 GLU A CA 1
ATOM 697 C C . GLU A 1 97 ? 15.713 6.685 -20.254 1.00 96.00 97 GLU A C 1
ATOM 699 O O . GLU A 1 97 ? 16.694 6.013 -20.557 1.00 96.00 97 GLU A O 1
ATOM 704 N N . GLY A 1 98 ? 14.722 6.937 -21.112 1.00 93.44 98 GLY A N 1
ATOM 705 C CA . GLY A 1 98 ? 14.605 6.327 -22.440 1.00 93.44 98 GLY A CA 1
ATOM 706 C C . GLY A 1 98 ? 13.416 5.373 -22.578 1.00 93.44 98 GLY A C 1
ATOM 707 O O . GLY A 1 98 ? 12.958 5.149 -23.699 1.00 93.44 98 GLY A O 1
ATOM 708 N N . LEU A 1 99 ? 12.846 4.891 -21.467 1.00 96.19 99 LEU A N 1
ATOM 709 C CA . LEU A 1 99 ? 11.688 3.981 -21.479 1.00 96.19 99 LEU A CA 1
ATOM 710 C C . LEU A 1 99 ? 10.319 4.678 -21.516 1.00 96.19 99 LEU A C 1
ATOM 712 O O . LEU A 1 99 ? 9.290 4.011 -21.512 1.00 96.19 99 LEU A O 1
ATOM 716 N N . ALA A 1 100 ? 10.280 6.008 -21.635 1.00 97.12 100 ALA A N 1
ATOM 717 C CA . ALA A 1 100 ? 9.049 6.794 -21.491 1.00 97.12 100 ALA A CA 1
ATOM 718 C C . ALA A 1 100 ? 7.997 6.557 -22.592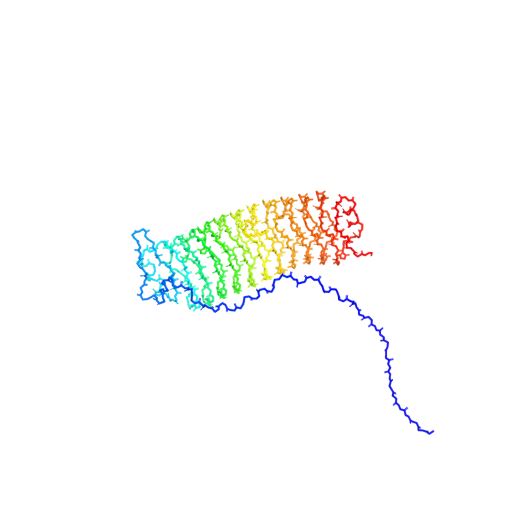 1.00 97.12 100 ALA A C 1
ATOM 720 O O . ALA A 1 100 ? 6.901 7.099 -22.508 1.00 97.12 100 ALA A O 1
ATOM 721 N N . LYS A 1 101 ? 8.332 5.793 -23.639 1.00 97.00 101 LYS A N 1
ATOM 722 C CA . LYS A 1 101 ? 7.383 5.365 -24.677 1.00 97.00 101 LYS A CA 1
ATOM 723 C C . LYS A 1 101 ? 6.579 4.128 -24.273 1.00 97.00 101 LYS A C 1
ATOM 725 O O . LYS A 1 101 ? 5.579 3.851 -24.920 1.00 97.00 101 LYS A O 1
ATOM 730 N N . ILE A 1 102 ? 7.011 3.387 -23.250 1.00 98.12 102 ILE A N 1
ATOM 731 C CA . ILE A 1 102 ? 6.286 2.222 -22.745 1.00 98.12 102 ILE A CA 1
ATOM 732 C C . ILE A 1 102 ? 5.081 2.720 -21.949 1.00 98.12 102 ILE A C 1
ATOM 734 O O . ILE A 1 102 ? 5.228 3.313 -20.885 1.00 98.12 102 ILE A O 1
ATOM 738 N N . GLU A 1 103 ? 3.893 2.482 -22.491 1.00 98.62 103 GLU A N 1
ATOM 739 C CA . GLU A 1 103 ? 2.605 2.889 -21.934 1.00 98.62 103 GLU A CA 1
ATOM 740 C C . GLU A 1 103 ? 1.912 1.759 -21.170 1.00 98.62 103 GLU A C 1
ATOM 742 O O . GLU A 1 103 ? 1.096 2.018 -20.286 1.00 98.62 103 GLU A O 1
ATOM 747 N N . SER A 1 104 ? 2.230 0.500 -21.479 1.00 98.69 104 SER A N 1
ATOM 748 C CA . SER A 1 104 ? 1.693 -0.647 -20.744 1.00 98.69 104 SER A CA 1
ATOM 749 C C . SER A 1 104 ? 2.653 -1.827 -20.678 1.00 98.69 104 SER A C 1
ATOM 751 O O . SER A 1 104 ? 3.474 -2.033 -21.576 1.00 98.69 104 SER A O 1
ATOM 753 N N . ALA A 1 105 ? 2.527 -2.609 -19.607 1.00 98.62 105 ALA A N 1
ATOM 754 C CA . ALA A 1 105 ? 3.273 -3.842 -19.399 1.00 98.62 105 ALA A CA 1
ATOM 755 C C . ALA A 1 105 ? 2.374 -4.933 -18.798 1.00 98.62 105 ALA A C 1
ATOM 757 O O . ALA A 1 105 ? 1.457 -4.639 -18.032 1.00 98.62 105 ALA A O 1
ATOM 758 N N . GLY A 1 106 ? 2.669 -6.200 -19.083 1.00 98.62 106 GLY A N 1
ATOM 759 C CA . GLY A 1 106 ? 2.010 -7.332 -18.438 1.00 98.62 106 GLY A CA 1
ATOM 760 C C . GLY A 1 106 ? 2.282 -7.358 -16.933 1.00 98.62 106 GLY A C 1
ATOM 761 O O . GLY A 1 106 ? 1.363 -7.547 -16.148 1.00 98.62 106 GLY A O 1
ATOM 762 N N . ALA A 1 107 ? 3.529 -7.124 -16.522 1.00 98.81 107 ALA A N 1
ATOM 763 C CA . ALA A 1 107 ? 3.912 -6.825 -15.138 1.00 98.81 107 ALA A CA 1
ATOM 764 C C . ALA A 1 107 ? 5.170 -5.942 -15.131 1.00 98.81 107 ALA A C 1
ATOM 766 O O . ALA A 1 107 ? 5.877 -5.872 -16.140 1.00 98.81 107 ALA A O 1
ATOM 767 N N . VAL A 1 108 ? 5.489 -5.314 -14.003 1.00 98.81 108 VAL A N 1
ATOM 768 C CA . VAL A 1 108 ? 6.739 -4.563 -13.809 1.00 98.81 108 VAL A CA 1
ATOM 769 C C . VAL A 1 108 ? 7.451 -5.087 -12.568 1.00 98.81 108 VAL A C 1
ATOM 771 O O . VAL A 1 108 ? 6.861 -5.150 -11.495 1.00 98.81 108 VAL A O 1
ATOM 774 N N . GLU A 1 109 ? 8.723 -5.451 -12.708 1.00 98.75 109 GLU A N 1
ATOM 775 C CA . GLU A 1 109 ? 9.572 -5.916 -11.609 1.00 98.75 109 GLU A CA 1
ATOM 776 C C . GLU A 1 109 ? 10.871 -5.104 -11.583 1.00 98.75 109 GLU A C 1
ATOM 778 O O . GLU A 1 109 ? 11.715 -5.233 -12.470 1.00 98.75 109 GLU A O 1
ATOM 783 N N . LEU A 1 110 ? 11.031 -4.267 -10.557 1.00 98.62 110 LEU A N 1
ATOM 784 C CA . LEU A 1 110 ? 12.244 -3.509 -10.260 1.00 98.62 110 LEU A CA 1
ATOM 785 C C . LEU A 1 110 ? 12.839 -4.054 -8.962 1.00 98.62 110 LEU A C 1
ATOM 787 O O . LEU A 1 110 ? 12.355 -3.716 -7.879 1.00 98.62 110 LEU A O 1
ATOM 791 N N . ARG A 1 111 ? 13.857 -4.918 -9.052 1.00 98.56 111 ARG A N 1
ATOM 792 C CA . ARG A 1 111 ? 14.380 -5.635 -7.878 1.00 98.56 111 ARG A CA 1
ATOM 793 C C . ARG A 1 111 ? 15.895 -5.584 -7.712 1.00 98.56 111 ARG A C 1
ATOM 795 O O . ARG A 1 111 ? 16.631 -5.904 -8.638 1.00 98.56 111 ARG A O 1
ATOM 802 N N . GLY A 1 112 ? 16.382 -5.279 -6.513 1.00 98.19 112 GLY A N 1
ATOM 803 C CA . GLY A 1 112 ? 17.800 -5.465 -6.175 1.00 98.19 112 GLY A CA 1
ATOM 804 C C . GLY A 1 112 ? 18.753 -4.521 -6.920 1.00 98.19 112 GLY A C 1
ATOM 805 O O . GLY A 1 112 ? 19.944 -4.814 -7.043 1.00 98.19 112 GLY A O 1
ATOM 806 N N . ASN A 1 113 ? 18.261 -3.408 -7.475 1.00 98.19 113 ASN A N 1
ATOM 807 C CA . ASN A 1 113 ? 19.094 -2.460 -8.215 1.00 98.19 113 ASN A CA 1
ATOM 808 C C . ASN A 1 113 ? 19.717 -1.456 -7.242 1.00 98.19 113 ASN A C 1
ATOM 810 O O . ASN A 1 113 ? 19.122 -0.433 -6.905 1.00 98.19 113 ASN A O 1
ATOM 814 N N . LYS A 1 114 ? 20.938 -1.747 -6.787 1.00 96.50 114 LYS A N 1
ATOM 815 C CA . LYS A 1 114 ? 21.612 -0.984 -5.722 1.00 96.50 114 LYS A CA 1
ATOM 816 C C . LYS A 1 114 ? 21.854 0.488 -6.054 1.00 96.50 114 LYS A C 1
ATOM 818 O O . LYS A 1 114 ? 21.999 1.283 -5.134 1.00 96.50 114 LYS A O 1
ATOM 823 N N . ARG A 1 115 ? 21.934 0.842 -7.340 1.00 97.88 115 ARG A N 1
ATOM 824 C CA . ARG A 1 115 ? 22.210 2.211 -7.807 1.00 97.88 115 ARG A CA 1
ATOM 825 C C . ARG A 1 115 ? 20.999 2.922 -8.398 1.00 97.88 115 ARG A C 1
ATOM 827 O O . ARG A 1 115 ? 21.119 4.105 -8.701 1.00 97.88 115 ARG A O 1
ATOM 834 N N . LEU A 1 116 ? 19.872 2.231 -8.577 1.00 98.31 116 LEU A N 1
ATOM 835 C CA . LEU A 1 116 ? 18.709 2.798 -9.250 1.00 98.31 116 LEU A CA 1
ATOM 836 C C . LEU A 1 116 ? 18.040 3.820 -8.334 1.00 98.31 116 LEU A C 1
ATOM 838 O O . LEU A 1 116 ? 17.349 3.443 -7.393 1.00 98.31 116 LEU A O 1
ATOM 842 N N . ALA A 1 117 ? 18.254 5.097 -8.633 1.00 97.62 117 ALA A N 1
ATOM 843 C CA . ALA A 1 117 ? 17.729 6.212 -7.858 1.00 97.62 117 ALA A CA 1
ATOM 844 C C . ALA A 1 117 ? 16.467 6.818 -8.482 1.00 97.62 117 ALA A C 1
ATOM 846 O O . ALA A 1 117 ? 15.628 7.366 -7.772 1.00 97.62 117 ALA A O 1
ATOM 847 N N . LEU A 1 118 ? 16.318 6.712 -9.811 1.00 96.75 118 LEU A N 1
ATOM 848 C CA . LEU A 1 118 ? 15.304 7.454 -10.561 1.00 96.75 118 LEU A CA 1
ATOM 849 C C . LEU A 1 118 ? 14.467 6.559 -11.482 1.00 96.75 118 LEU A C 1
ATOM 851 O O . LEU A 1 118 ? 14.979 5.906 -12.399 1.00 96.75 118 LEU A O 1
ATOM 855 N N . LEU A 1 119 ? 13.144 6.630 -11.316 1.00 97.69 119 LEU A N 1
ATOM 856 C CA . LEU A 1 119 ? 12.167 5.926 -12.156 1.00 97.69 119 LEU A CA 1
ATOM 857 C C . LEU A 1 119 ? 11.639 6.764 -13.326 1.00 97.69 119 LEU A C 1
ATOM 859 O O . LEU A 1 119 ? 10.724 6.319 -14.008 1.00 97.69 119 LEU A O 1
ATOM 863 N N . GLY A 1 120 ? 12.192 7.952 -13.602 1.00 95.31 120 GLY A N 1
ATOM 864 C CA . GLY A 1 120 ? 11.661 8.892 -14.609 1.00 95.31 120 GLY A CA 1
ATOM 865 C C . GLY A 1 120 ? 11.477 8.306 -16.020 1.00 95.31 120 GLY A C 1
ATOM 866 O O . GLY A 1 120 ? 10.651 8.780 -16.800 1.00 95.31 120 GLY A O 1
ATOM 867 N N . GLY A 1 121 ? 12.187 7.219 -16.330 1.00 96.06 121 GLY A N 1
ATOM 868 C CA . GLY A 1 121 ? 11.969 6.406 -17.522 1.00 96.06 121 GLY A CA 1
ATOM 869 C C . GLY A 1 121 ? 10.580 5.787 -17.652 1.00 96.06 121 GLY A C 1
ATOM 870 O O . GLY A 1 121 ? 10.137 5.555 -18.767 1.00 96.06 121 GLY A O 1
ATOM 871 N N . LEU A 1 122 ? 9.877 5.547 -16.549 1.00 97.94 122 LEU A N 1
ATOM 872 C CA . LEU A 1 122 ? 8.569 4.893 -16.521 1.00 97.94 122 LEU A CA 1
ATOM 873 C C . LEU A 1 122 ? 7.397 5.873 -16.607 1.00 97.94 122 LEU A C 1
ATOM 875 O O . LEU A 1 122 ? 6.251 5.442 -16.592 1.00 97.94 122 LEU A O 1
ATOM 879 N N . ARG A 1 123 ? 7.653 7.175 -16.793 1.00 97.44 123 ARG A N 1
ATOM 880 C CA . ARG A 1 123 ? 6.606 8.213 -16.832 1.00 97.44 123 ARG A CA 1
ATOM 881 C C . ARG A 1 123 ? 5.547 8.021 -17.919 1.00 97.44 123 ARG A C 1
ATOM 883 O O . ARG A 1 123 ? 4.529 8.702 -17.893 1.00 97.44 123 ARG A O 1
ATOM 890 N N . GLY A 1 124 ? 5.814 7.179 -18.916 1.00 98.00 124 GLY A N 1
ATOM 891 C CA . GLY A 1 124 ? 4.848 6.829 -19.956 1.00 98.00 124 GLY A CA 1
ATOM 892 C C . GLY A 1 124 ? 3.832 5.778 -19.520 1.00 98.00 124 GLY A C 1
ATOM 893 O O . GLY A 1 124 ? 2.774 5.690 -20.136 1.00 98.00 124 GLY A O 1
ATOM 894 N N . LEU A 1 125 ? 4.141 5.003 -18.478 1.00 98.62 125 LEU A N 1
ATOM 895 C CA . LEU A 1 125 ? 3.391 3.828 -18.064 1.00 98.62 125 LEU A CA 1
ATOM 896 C C . LEU A 1 125 ? 2.036 4.240 -17.482 1.00 98.62 125 LEU A C 1
ATOM 898 O O . LEU A 1 125 ? 1.980 4.951 -16.484 1.00 98.62 125 LEU A O 1
ATOM 902 N N . LYS A 1 126 ? 0.955 3.773 -18.109 1.00 98.69 126 LYS A N 1
ATOM 903 C CA . LYS A 1 126 ? -0.435 4.042 -17.716 1.00 98.69 126 LYS A CA 1
ATOM 904 C C . LYS A 1 126 ? -1.118 2.824 -17.121 1.00 98.69 126 LYS A C 1
ATOM 906 O O . LYS A 1 126 ? -1.914 2.950 -16.193 1.00 98.69 126 LYS A O 1
ATOM 911 N N . HIS A 1 127 ? -0.815 1.635 -17.637 1.00 98.44 127 HIS A N 1
ATOM 912 C CA . HIS A 1 127 ? -1.489 0.409 -17.220 1.00 98.44 127 HIS A CA 1
ATOM 913 C C . HIS A 1 127 ? -0.502 -0.737 -17.035 1.00 98.44 127 HIS A C 1
ATOM 915 O O . HIS A 1 127 ? 0.343 -0.989 -17.896 1.00 98.44 127 HIS A O 1
ATOM 921 N N . VAL A 1 128 ? -0.657 -1.471 -15.938 1.00 98.88 128 VAL A N 1
ATOM 922 C CA . VAL A 1 128 ? 0.016 -2.752 -15.730 1.00 98.88 128 VAL A CA 1
ATOM 923 C C . VAL A 1 128 ? -1.041 -3.821 -15.517 1.00 98.88 128 VAL A C 1
ATOM 925 O O . VAL A 1 128 ? -1.914 -3.672 -14.666 1.00 98.88 128 VAL A O 1
ATOM 928 N N . ASP A 1 129 ? -1.010 -4.880 -16.324 1.00 98.69 129 ASP A N 1
ATOM 929 C CA . ASP A 1 129 ? -2.093 -5.871 -16.328 1.00 98.69 129 ASP A CA 1
ATOM 930 C C . ASP A 1 129 ? -2.077 -6.778 -15.101 1.00 98.69 129 ASP A C 1
ATOM 932 O O . ASP A 1 129 ? -3.135 -7.207 -14.648 1.00 98.69 129 ASP A O 1
ATOM 936 N N . LYS A 1 130 ? -0.892 -7.044 -14.556 1.00 98.62 130 LYS A N 1
ATOM 937 C CA . LYS A 1 130 ? -0.671 -7.821 -13.337 1.00 98.62 130 LYS A CA 1
ATOM 938 C C . LYS A 1 130 ? 0.036 -6.943 -12.309 1.00 98.62 130 LYS A C 1
ATOM 940 O O . LYS A 1 130 ? -0.447 -5.856 -12.005 1.00 98.62 130 LYS A O 1
ATOM 945 N N . ASP A 1 131 ? 1.162 -7.409 -11.787 1.00 98.81 131 ASP A N 1
ATOM 946 C CA . ASP A 1 131 ? 1.803 -6.821 -10.621 1.00 98.81 131 ASP A CA 1
ATOM 947 C C . ASP A 1 131 ? 2.804 -5.725 -10.989 1.00 98.81 131 ASP A C 1
ATOM 949 O O . ASP A 1 131 ? 3.493 -5.795 -12.011 1.00 98.81 131 ASP A O 1
ATOM 953 N N . VAL A 1 132 ? 2.939 -4.755 -10.092 1.00 98.88 132 VAL A N 1
ATOM 954 C CA . VAL A 1 132 ? 4.065 -3.823 -10.031 1.00 98.88 132 VAL A CA 1
ATOM 955 C C . VAL A 1 132 ? 4.816 -4.112 -8.739 1.00 98.88 132 VAL A C 1
ATOM 957 O O . VAL A 1 132 ? 4.269 -3.920 -7.659 1.00 98.88 132 VAL A O 1
ATOM 960 N N . ARG A 1 133 ? 6.064 -4.572 -8.845 1.00 98.88 133 ARG A N 1
ATOM 961 C CA . ARG A 1 133 ? 6.940 -4.849 -7.700 1.00 98.88 133 ARG A CA 1
ATOM 962 C C . ARG A 1 133 ? 8.172 -3.961 -7.748 1.00 98.88 133 ARG A C 1
ATOM 964 O O . ARG A 1 133 ? 8.936 -4.021 -8.711 1.00 98.88 133 ARG A O 1
ATOM 971 N N . ILE A 1 134 ? 8.383 -3.171 -6.702 1.00 98.81 134 ILE A N 1
ATOM 972 C CA . ILE A 1 134 ? 9.535 -2.286 -6.518 1.00 98.81 134 ILE A CA 1
ATOM 973 C C . ILE A 1 134 ? 10.195 -2.675 -5.200 1.00 98.81 134 ILE A C 1
ATOM 975 O O . ILE A 1 134 ? 9.794 -2.209 -4.132 1.00 98.81 134 ILE A O 1
ATOM 979 N N . ARG A 1 135 ? 11.180 -3.575 -5.268 1.00 98.69 135 ARG A N 1
ATOM 980 C CA . ARG A 1 135 ? 11.800 -4.156 -4.075 1.00 98.69 135 ARG A CA 1
ATOM 981 C C . ARG A 1 135 ? 13.312 -4.020 -4.043 1.00 98.69 135 ARG A C 1
ATOM 983 O O . ARG A 1 135 ? 13.968 -4.169 -5.065 1.00 98.69 135 ARG A O 1
ATOM 990 N N . GLU A 1 136 ? 13.890 -3.831 -2.864 1.00 98.56 136 GLU A N 1
ATOM 991 C CA . GLU A 1 136 ? 15.348 -3.933 -2.672 1.00 98.56 136 GLU A CA 1
ATOM 992 C C . GLU A 1 136 ? 16.167 -2.964 -3.562 1.00 98.56 136 GLU A C 1
ATOM 994 O O . GLU A 1 136 ? 17.302 -3.256 -3.945 1.00 98.56 136 GLU A O 1
ATOM 999 N N . ASN A 1 137 ? 15.616 -1.797 -3.917 1.00 98.56 137 ASN A N 1
ATOM 1000 C CA . ASN A 1 137 ? 16.338 -0.759 -4.661 1.00 98.56 137 ASN A CA 1
ATOM 1001 C C . ASN A 1 137 ? 16.903 0.252 -3.660 1.00 98.56 137 ASN A C 1
ATOM 1003 O O . ASN A 1 137 ? 16.283 1.262 -3.339 1.00 98.56 137 ASN A O 1
ATOM 1007 N N . ALA A 1 138 ? 18.083 -0.060 -3.123 1.00 97.31 138 ALA A N 1
ATOM 1008 C CA . ALA A 1 138 ? 18.657 0.629 -1.966 1.00 97.31 138 ALA A CA 1
ATOM 1009 C C . ALA A 1 138 ? 18.961 2.126 -2.162 1.00 97.31 138 ALA A C 1
ATOM 1011 O O . ALA A 1 138 ? 19.179 2.793 -1.161 1.00 97.31 138 ALA A O 1
ATOM 1012 N N . ALA A 1 139 ? 19.008 2.623 -3.402 1.00 98.25 139 ALA A N 1
ATOM 1013 C CA . ALA A 1 139 ? 19.236 4.034 -3.727 1.00 98.25 139 ALA A CA 1
ATOM 1014 C C . ALA A 1 139 ? 17.977 4.760 -4.234 1.00 98.25 139 ALA A C 1
ATOM 1016 O O . ALA A 1 139 ? 18.056 5.938 -4.572 1.00 98.25 139 ALA A O 1
ATOM 1017 N N . LEU A 1 140 ? 16.832 4.074 -4.331 1.00 98.50 140 LEU A N 1
ATOM 1018 C CA . LEU A 1 140 ? 15.592 4.668 -4.822 1.00 98.50 140 LEU A CA 1
ATOM 1019 C C . LEU A 1 140 ? 15.075 5.696 -3.812 1.00 98.50 140 LEU A C 1
ATOM 1021 O O . LEU A 1 140 ? 14.863 5.357 -2.651 1.00 98.50 140 LEU A O 1
ATOM 1025 N N . GLU A 1 141 ? 14.868 6.938 -4.247 1.00 96.25 141 GLU A N 1
ATOM 1026 C CA . GLU A 1 141 ? 14.471 8.033 -3.349 1.00 96.25 141 GLU A CA 1
ATOM 1027 C C . GLU A 1 141 ? 12.953 8.238 -3.303 1.00 96.25 141 GLU A C 1
ATOM 1029 O O . GLU A 1 141 ? 12.396 8.475 -2.226 1.00 96.25 141 GLU A O 1
ATOM 1034 N N . THR A 1 142 ? 12.282 8.133 -4.458 1.00 97.00 142 THR A N 1
ATOM 1035 C CA . THR A 1 142 ? 10.831 8.331 -4.616 1.00 97.00 142 THR A CA 1
ATOM 1036 C C . THR A 1 142 ? 10.261 7.504 -5.776 1.00 97.00 142 THR A C 1
ATOM 1038 O O . THR A 1 142 ? 10.994 7.026 -6.646 1.00 97.00 142 THR A O 1
ATOM 1041 N N . THR A 1 143 ? 8.933 7.372 -5.842 1.00 97.81 143 THR A N 1
ATOM 1042 C CA . THR A 1 143 ? 8.216 6.700 -6.947 1.00 97.81 143 THR A CA 1
ATOM 1043 C C . THR A 1 143 ? 7.722 7.643 -8.063 1.00 97.81 143 THR A C 1
ATOM 1045 O O . THR A 1 143 ? 7.000 7.198 -8.954 1.00 97.81 143 THR A O 1
ATOM 1048 N N . THR A 1 144 ? 8.164 8.913 -8.094 1.00 95.44 144 THR A N 1
ATOM 1049 C CA . THR A 1 144 ? 7.734 9.995 -9.031 1.00 95.44 144 THR A CA 1
ATOM 1050 C C . THR A 1 144 ? 7.667 9.626 -10.520 1.00 95.44 144 THR A C 1
ATOM 1052 O O . THR A 1 144 ? 6.899 10.205 -11.295 1.00 95.44 144 THR A O 1
ATOM 1055 N N . GLY A 1 145 ? 8.450 8.636 -10.945 1.00 95.75 145 GLY A N 1
ATOM 1056 C CA . GLY A 1 145 ? 8.426 8.103 -12.303 1.00 95.75 145 GLY A CA 1
ATOM 1057 C C . GLY A 1 145 ? 7.124 7.414 -12.720 1.00 95.75 145 GLY A C 1
ATOM 1058 O O . GLY A 1 145 ? 6.990 7.104 -13.897 1.00 95.75 145 GLY A O 1
ATOM 1059 N N . LEU A 1 146 ? 6.176 7.179 -11.810 1.00 98.19 146 LEU A N 1
ATOM 1060 C CA . LEU A 1 146 ? 4.912 6.483 -12.082 1.00 98.19 146 LEU A CA 1
ATOM 1061 C C . LEU A 1 146 ? 3.694 7.414 -12.186 1.00 98.19 146 LEU A C 1
ATOM 1063 O O . LEU A 1 146 ? 2.566 6.937 -12.189 1.00 98.19 146 LEU A O 1
ATOM 1067 N N . SER A 1 147 ? 3.897 8.727 -12.319 1.00 97.06 147 SER A N 1
ATOM 1068 C CA . SER A 1 147 ? 2.834 9.755 -12.224 1.00 97.06 147 SER A CA 1
ATOM 1069 C C . SER A 1 147 ? 1.685 9.635 -13.234 1.00 97.06 147 SER A C 1
ATOM 1071 O O . SER A 1 147 ? 0.635 10.259 -13.069 1.00 97.06 147 SER A O 1
ATOM 1073 N N . ASN A 1 148 ? 1.851 8.832 -14.288 1.00 98.44 148 ASN A N 1
ATOM 1074 C CA . ASN A 1 148 ? 0.789 8.526 -15.247 1.00 98.44 148 ASN A CA 1
ATOM 1075 C C . ASN A 1 148 ? 0.152 7.146 -15.065 1.00 98.44 148 ASN A C 1
ATOM 1077 O O . ASN A 1 148 ? -0.747 6.818 -15.834 1.00 98.44 148 ASN A O 1
ATOM 1081 N N . LEU A 1 149 ? 0.582 6.356 -14.081 1.00 98.81 149 LEU A N 1
ATOM 1082 C CA . LEU A 1 149 ? 0.034 5.035 -13.814 1.00 98.81 149 LEU A CA 1
ATOM 1083 C C . LEU A 1 149 ? -1.395 5.184 -13.290 1.00 98.81 149 LEU A C 1
ATOM 1085 O O . LEU A 1 149 ? -1.621 5.739 -12.222 1.00 98.81 149 LEU A O 1
ATOM 1089 N N . GLU A 1 150 ? -2.355 4.685 -14.060 1.00 98.81 150 GLU A N 1
ATOM 1090 C CA . GLU A 1 150 ? -3.788 4.775 -13.778 1.00 98.81 150 GLU A CA 1
ATOM 1091 C C . GLU A 1 150 ? -4.328 3.487 -13.148 1.00 98.81 150 GLU A C 1
ATOM 1093 O O . GLU A 1 150 ? -5.239 3.528 -12.322 1.00 98.81 150 GLU A O 1
ATOM 1098 N N . ARG A 1 151 ? -3.769 2.326 -13.521 1.00 98.75 151 ARG A N 1
ATOM 1099 C CA . ARG A 1 151 ? -4.256 1.015 -13.066 1.00 98.75 151 ARG A CA 1
ATOM 1100 C C . ARG A 1 151 ? -3.137 -0.010 -12.919 1.00 98.75 151 ARG A C 1
ATOM 1102 O O . ARG A 1 151 ? -2.340 -0.196 -13.843 1.00 98.75 151 ARG A O 1
ATOM 1109 N N . VAL A 1 152 ? -3.183 -0.758 -11.818 1.00 98.88 152 VAL A N 1
ATOM 1110 C CA . VAL A 1 152 ? -2.455 -2.020 -11.618 1.00 98.88 152 VAL A CA 1
ATOM 1111 C C . VAL A 1 152 ? -3.486 -3.141 -11.516 1.00 98.88 152 VAL A C 1
ATOM 1113 O O . VAL A 1 152 ? -4.407 -3.061 -10.714 1.00 98.88 152 VAL A O 1
ATOM 1116 N N . GLY A 1 153 ? -3.412 -4.163 -12.365 1.00 98.44 153 GLY A N 1
ATOM 1117 C CA . GLY A 1 153 ? -4.406 -5.241 -12.379 1.00 98.44 153 GLY A CA 1
ATOM 1118 C C . GLY A 1 153 ? -4.190 -6.314 -11.314 1.00 98.44 153 GLY A C 1
ATOM 1119 O O . GLY A 1 153 ? -5.140 -7.009 -10.975 1.00 98.44 153 GLY A O 1
ATOM 1120 N N . GLY A 1 154 ? -2.976 -6.428 -10.778 1.00 98.25 154 GLY A N 1
ATOM 1121 C CA . GLY A 1 154 ? -2.623 -7.311 -9.668 1.00 98.25 154 GLY A CA 1
ATOM 1122 C C . GLY A 1 154 ? -2.165 -6.520 -8.445 1.00 98.25 154 GLY A C 1
ATOM 1123 O O . GLY A 1 154 ? -2.773 -5.507 -8.096 1.00 98.25 154 GLY A O 1
ATOM 1124 N N . ARG A 1 155 ? -1.092 -6.986 -7.803 1.00 98.44 155 ARG A N 1
ATOM 1125 C CA . ARG A 1 155 ? -0.490 -6.364 -6.617 1.00 98.44 155 ARG A CA 1
ATOM 1126 C C . ARG A 1 155 ? 0.346 -5.134 -6.979 1.00 98.44 155 ARG A C 1
ATOM 1128 O O . ARG A 1 155 ? 1.120 -5.176 -7.937 1.00 98.44 155 ARG A O 1
ATOM 1135 N N . LEU A 1 156 ? 0.264 -4.083 -6.166 1.00 98.88 156 LEU A N 1
ATOM 1136 C CA . LEU A 1 156 ? 1.282 -3.033 -6.097 1.00 98.88 156 LEU A CA 1
ATOM 1137 C C . LEU A 1 156 ? 2.111 -3.237 -4.827 1.00 98.88 156 LEU A C 1
ATOM 1139 O O . LEU A 1 156 ? 1.590 -3.120 -3.724 1.00 98.88 156 LEU A O 1
ATOM 1143 N N . GLU A 1 157 ? 3.393 -3.538 -4.996 1.00 98.88 157 GLU A N 1
ATOM 1144 C CA . GLU A 1 157 ? 4.324 -3.827 -3.910 1.00 98.88 157 GLU A CA 1
ATOM 1145 C C . GLU A 1 157 ? 5.514 -2.863 -3.943 1.00 98.88 157 GLU A C 1
ATOM 1147 O O . GLU A 1 157 ? 6.237 -2.788 -4.943 1.00 98.88 157 GLU A O 1
ATOM 1152 N N . VAL A 1 158 ? 5.745 -2.158 -2.837 1.00 98.88 158 VAL A N 1
ATOM 1153 C CA . VAL A 1 158 ? 6.888 -1.263 -2.629 1.00 98.88 158 VAL A CA 1
ATOM 1154 C C . VAL A 1 158 ? 7.570 -1.655 -1.327 1.00 98.88 158 VAL A C 1
ATOM 1156 O O . VAL A 1 158 ? 7.117 -1.269 -0.251 1.00 98.88 158 VAL A O 1
ATOM 1159 N N . ALA A 1 159 ? 8.658 -2.424 -1.408 1.00 98.88 159 ALA A N 1
ATOM 1160 C CA . ALA A 1 159 ? 9.264 -2.981 -0.204 1.00 98.88 159 ALA A CA 1
ATOM 1161 C C . ALA A 1 159 ? 10.790 -2.935 -0.141 1.00 98.88 159 ALA A C 1
ATOM 1163 O O . ALA A 1 159 ? 11.472 -3.081 -1.151 1.00 98.88 159 ALA A O 1
ATOM 1164 N N . LYS A 1 160 ? 11.364 -2.820 1.059 1.00 98.69 160 LYS A N 1
ATOM 1165 C CA . LYS A 1 160 ? 12.822 -2.932 1.268 1.00 98.69 160 LYS A CA 1
ATOM 1166 C C . LYS A 1 160 ? 13.645 -1.915 0.463 1.00 98.69 160 LYS A C 1
ATOM 1168 O O . LYS A 1 160 ? 14.767 -2.210 0.049 1.00 98.69 160 LYS A O 1
ATOM 1173 N N . ASN A 1 161 ? 13.116 -0.720 0.204 1.00 98.69 161 ASN A N 1
ATOM 1174 C CA . ASN A 1 161 ? 13.846 0.352 -0.477 1.00 98.69 161 ASN A CA 1
ATOM 1175 C C . ASN A 1 161 ? 14.422 1.308 0.579 1.00 98.69 161 ASN A C 1
ATOM 1177 O O . ASN A 1 161 ? 13.759 2.238 1.028 1.00 98.69 161 ASN A O 1
ATOM 1181 N N . GLY A 1 162 ? 15.662 1.050 1.009 1.00 97.94 162 GLY A N 1
ATOM 1182 C CA . GLY A 1 162 ? 16.257 1.673 2.202 1.00 97.94 162 GLY A CA 1
ATOM 1183 C C . GLY A 1 162 ? 16.264 3.208 2.233 1.00 97.94 162 GLY A C 1
ATOM 1184 O O . GLY A 1 162 ? 16.091 3.791 3.302 1.00 97.94 162 GLY A O 1
ATOM 1185 N N . THR A 1 163 ? 16.434 3.865 1.084 1.00 98.44 163 THR A N 1
ATOM 1186 C CA . THR A 1 163 ? 16.458 5.336 0.954 1.00 98.44 163 THR A CA 1
ATOM 1187 C C . THR A 1 163 ? 15.122 5.945 0.544 1.00 98.44 163 THR A C 1
ATOM 1189 O O . THR A 1 163 ? 15.026 7.169 0.458 1.00 98.44 163 THR A O 1
ATOM 1192 N N . LEU A 1 164 ? 14.107 5.124 0.259 1.00 98.69 164 LEU A N 1
ATOM 1193 C CA . LEU A 1 164 ? 12.828 5.606 -0.244 1.00 98.69 164 LEU A CA 1
ATOM 1194 C C . LEU A 1 164 ? 12.181 6.465 0.834 1.00 98.69 164 LEU A C 1
ATOM 1196 O O . LEU A 1 164 ? 11.829 5.964 1.896 1.00 98.69 164 LEU A O 1
ATOM 1200 N N . SER A 1 165 ? 12.056 7.757 0.556 1.00 98.25 165 SER A N 1
ATOM 1201 C CA . SER A 1 165 ? 11.548 8.739 1.514 1.00 98.25 165 SER A CA 1
ATOM 1202 C C . SER A 1 165 ? 10.063 9.021 1.330 1.00 98.25 165 SER A C 1
ATOM 1204 O O . SER A 1 165 ? 9.397 9.430 2.281 1.00 98.25 165 SER A O 1
ATOM 1206 N N . LYS A 1 166 ? 9.539 8.789 0.119 1.00 98.25 166 LYS A N 1
ATOM 1207 C CA . LYS A 1 166 ? 8.137 9.023 -0.235 1.00 98.25 166 LYS A CA 1
ATOM 1208 C C . LYS A 1 166 ? 7.630 8.027 -1.266 1.00 98.25 166 LYS A C 1
ATOM 1210 O O . LYS A 1 166 ? 8.299 7.772 -2.273 1.00 98.25 166 LYS A O 1
ATOM 1215 N N . VAL A 1 167 ? 6.401 7.563 -1.067 1.00 98.31 167 VAL A N 1
ATOM 1216 C CA . VAL A 1 167 ? 5.581 6.990 -2.139 1.00 98.31 167 VAL A CA 1
ATOM 1217 C C . VAL A 1 167 ? 4.713 8.119 -2.694 1.00 98.31 167 VAL A C 1
ATOM 1219 O O . VAL A 1 167 ? 3.662 8.441 -2.153 1.00 98.31 167 VAL A O 1
ATOM 1222 N N . GLU A 1 168 ? 5.202 8.746 -3.761 1.00 94.94 168 GLU A N 1
ATOM 1223 C CA . GLU A 1 168 ? 4.560 9.839 -4.509 1.00 94.94 168 GLU A CA 1
ATOM 1224 C C . GLU A 1 168 ? 4.645 9.561 -6.022 1.00 94.94 168 GLU A C 1
ATOM 1226 O O . GLU A 1 168 ? 5.258 8.575 -6.439 1.00 94.94 168 GLU A O 1
ATOM 1231 N N . GLY A 1 169 ? 4.055 10.385 -6.890 1.00 92.06 169 GLY A N 1
ATOM 1232 C CA . GLY A 1 169 ? 4.004 10.034 -8.312 1.00 92.06 169 GLY A CA 1
ATOM 1233 C C . GLY A 1 169 ? 3.002 8.932 -8.619 1.00 92.06 169 GLY A C 1
ATOM 1234 O O . GLY A 1 169 ? 3.210 8.186 -9.561 1.00 92.06 169 GLY A O 1
ATOM 1235 N N . LEU A 1 170 ? 1.965 8.760 -7.802 1.00 97.19 170 LEU A N 1
ATOM 1236 C CA . LEU A 1 170 ? 0.840 7.854 -8.064 1.00 97.19 170 LEU A CA 1
ATOM 1237 C C . LEU A 1 170 ? -0.474 8.648 -8.098 1.00 97.19 170 LEU A C 1
ATOM 1239 O O . LEU A 1 170 ? -1.535 8.166 -7.711 1.00 97.19 170 LEU A O 1
ATOM 1243 N N . GLU A 1 171 ? -0.416 9.898 -8.565 1.00 96.00 171 GLU A N 1
ATOM 1244 C CA . GLU A 1 171 ? -1.526 10.853 -8.488 1.00 96.00 171 GLU A CA 1
ATOM 1245 C C . GLU A 1 171 ? -2.720 10.451 -9.354 1.00 96.00 171 GLU A C 1
ATOM 1247 O O . GLU A 1 171 ? -3.836 10.910 -9.107 1.00 96.00 171 GLU A O 1
ATOM 1252 N N . LYS A 1 172 ? -2.493 9.617 -10.373 1.00 98.62 172 LYS A N 1
ATOM 1253 C CA . LYS A 1 172 ? -3.532 9.095 -11.269 1.00 98.62 172 LYS A CA 1
ATOM 1254 C C . LYS A 1 172 ? -3.947 7.662 -10.967 1.00 98.62 172 LYS A C 1
ATOM 1256 O O . LYS A 1 172 ? -4.889 7.194 -11.602 1.00 98.62 172 LYS A O 1
ATOM 1261 N N . LEU A 1 173 ? -3.283 6.984 -10.029 1.00 98.81 173 LEU A N 1
ATOM 1262 C CA . LEU A 1 173 ? -3.574 5.588 -9.735 1.00 98.81 173 LEU A CA 1
ATOM 1263 C C . LEU A 1 173 ? -4.976 5.498 -9.133 1.00 98.81 173 LEU A C 1
ATOM 1265 O O . LEU A 1 173 ? -5.197 5.920 -8.003 1.00 98.81 173 LEU A O 1
ATOM 1269 N N . ASP A 1 174 ? -5.915 4.977 -9.914 1.00 98.62 174 ASP A N 1
ATOM 1270 C CA . ASP A 1 174 ? -7.332 4.894 -9.565 1.00 98.62 174 ASP A CA 1
ATOM 1271 C C . ASP A 1 174 ? -7.667 3.553 -8.908 1.00 98.62 174 ASP A C 1
ATOM 1273 O O . ASP A 1 174 ? -8.447 3.490 -7.956 1.00 98.62 174 ASP A O 1
ATOM 1277 N N . SER A 1 175 ? -7.053 2.466 -9.386 1.00 98.50 175 SER A N 1
ATOM 1278 C CA . SER A 1 175 ? -7.353 1.123 -8.893 1.00 98.50 175 SER A CA 1
ATOM 1279 C C . SER A 1 175 ? -6.170 0.160 -8.915 1.00 98.50 175 SER A C 1
ATOM 1281 O O . SER A 1 175 ? -5.334 0.166 -9.827 1.00 98.50 175 SER A O 1
ATOM 1283 N N . ILE A 1 176 ? -6.163 -0.711 -7.905 1.00 98.75 176 ILE A N 1
ATOM 1284 C CA . ILE A 1 176 ? -5.286 -1.875 -7.775 1.00 98.75 176 ILE A CA 1
ATOM 1285 C C . ILE A 1 176 ? -6.189 -3.114 -7.757 1.00 98.75 176 ILE A C 1
ATOM 1287 O O . ILE A 1 176 ? -7.154 -3.172 -7.001 1.00 98.75 176 ILE A O 1
ATOM 1291 N N . GLY A 1 177 ? -5.940 -4.094 -8.622 1.00 97.94 177 GLY A N 1
ATOM 1292 C CA . GLY A 1 177 ? -6.789 -5.285 -8.718 1.00 97.94 177 GLY A CA 1
ATOM 1293 C C . GLY A 1 177 ? -6.518 -6.333 -7.636 1.00 97.94 177 GLY A C 1
ATOM 1294 O O . GLY A 1 177 ? -7.400 -7.134 -7.351 1.00 97.94 177 GLY A O 1
ATOM 1295 N N . GLY A 1 178 ? -5.336 -6.303 -7.016 1.00 97.69 178 GLY A N 1
ATOM 1296 C CA . GLY A 1 178 ? -4.957 -7.133 -5.874 1.00 97.69 178 GLY A CA 1
ATOM 1297 C C . GLY A 1 178 ? -4.568 -6.293 -4.658 1.00 97.69 178 GLY A C 1
ATOM 1298 O O . GLY A 1 178 ? -5.206 -5.280 -4.364 1.00 97.69 178 GLY A O 1
ATOM 1299 N N . ASP A 1 179 ? -3.524 -6.731 -3.955 1.00 98.19 179 ASP A N 1
ATOM 1300 C CA . ASP A 1 179 ? -3.058 -6.086 -2.726 1.00 98.19 179 ASP A CA 1
ATOM 1301 C C . ASP A 1 179 ? -2.269 -4.797 -3.003 1.00 98.19 179 ASP A C 1
ATOM 1303 O O . ASP A 1 179 ? -1.526 -4.697 -3.985 1.00 98.19 179 ASP A O 1
ATOM 1307 N N . LEU A 1 180 ? -2.383 -3.836 -2.091 1.00 98.75 180 LEU A N 1
ATOM 1308 C CA . LEU A 1 180 ? -1.418 -2.758 -1.908 1.00 98.75 180 LEU A CA 1
ATOM 1309 C C . LEU A 1 180 ? -0.512 -3.128 -0.731 1.00 98.75 180 LEU A C 1
ATOM 1311 O O . LEU A 1 180 ? -0.993 -3.251 0.392 1.00 98.75 180 LEU A O 1
ATOM 1315 N N . GLU A 1 181 ? 0.783 -3.279 -0.983 1.00 98.81 181 GLU A N 1
ATOM 1316 C CA . GLU A 1 181 ? 1.777 -3.664 0.019 1.00 98.81 181 GLU A CA 1
ATOM 1317 C C . GLU A 1 181 ? 2.932 -2.655 0.031 1.00 98.81 181 GLU A C 1
ATOM 1319 O O . GLU A 1 181 ? 3.653 -2.507 -0.958 1.00 98.81 181 GLU A O 1
ATOM 1324 N N . ILE A 1 182 ? 3.105 -1.941 1.145 1.00 98.88 182 ILE A N 1
ATOM 1325 C CA . ILE A 1 182 ? 4.205 -0.991 1.353 1.00 98.88 182 ILE A CA 1
ATOM 1326 C C . ILE A 1 182 ? 4.933 -1.381 2.633 1.00 98.88 182 ILE A C 1
ATOM 1328 O O . ILE A 1 182 ? 4.435 -1.116 3.728 1.00 98.88 182 ILE A O 1
ATOM 1332 N N . SER A 1 183 ? 6.098 -2.017 2.507 1.00 98.88 183 SER A N 1
ATOM 1333 C CA . SER A 1 183 ? 6.753 -2.618 3.670 1.00 98.88 183 SER A CA 1
ATOM 1334 C C . SER A 1 183 ? 8.265 -2.469 3.764 1.00 98.88 183 SER A C 1
ATOM 1336 O O . SER A 1 183 ? 8.967 -2.375 2.763 1.00 98.88 183 SER A O 1
ATOM 1338 N N . ASP A 1 184 ? 8.804 -2.467 4.980 1.00 98.69 184 ASP A N 1
ATOM 1339 C CA . ASP A 1 184 ? 10.251 -2.464 5.228 1.00 98.69 184 ASP A CA 1
ATOM 1340 C C . ASP A 1 184 ? 10.999 -1.296 4.539 1.00 98.69 184 ASP A C 1
ATOM 1342 O O . ASP A 1 184 ? 12.116 -1.472 4.038 1.00 98.69 184 ASP A O 1
ATOM 1346 N N . ASN A 1 185 ? 10.405 -0.101 4.441 1.00 98.81 185 ASN A N 1
ATOM 1347 C CA . ASN A 1 185 ? 11.075 1.081 3.883 1.00 98.81 185 ASN A CA 1
ATOM 1348 C C . ASN A 1 185 ? 11.483 2.027 5.031 1.00 98.81 185 ASN A C 1
ATOM 1350 O O . ASN A 1 185 ? 10.732 2.935 5.387 1.00 98.81 185 ASN A O 1
ATOM 1354 N N . PRO A 1 186 ? 12.676 1.858 5.634 1.00 98.56 186 PRO A N 1
ATOM 1355 C CA . PRO A 1 186 ? 13.037 2.525 6.888 1.00 98.56 186 PRO A CA 1
ATOM 1356 C C . PRO A 1 186 ? 13.112 4.054 6.814 1.00 98.56 186 PRO A C 1
ATOM 1358 O O . PRO A 1 186 ? 12.986 4.706 7.846 1.00 98.56 186 PRO A O 1
ATOM 1361 N N . SER A 1 187 ? 13.310 4.633 5.625 1.00 98.69 187 SER A N 1
ATOM 1362 C CA . SER A 1 187 ? 13.336 6.092 5.429 1.00 98.69 187 SER A CA 1
ATOM 1363 C C . SER A 1 187 ? 11.991 6.684 4.996 1.00 98.69 187 SER A C 1
ATOM 1365 O O . SER A 1 187 ? 11.898 7.903 4.840 1.00 98.69 187 SER A O 1
ATOM 1367 N N . LEU A 1 188 ? 10.966 5.855 4.776 1.00 98.81 188 LEU A N 1
ATOM 1368 C CA . LEU A 1 188 ? 9.705 6.281 4.176 1.00 98.81 188 LEU A CA 1
ATOM 1369 C C . LEU A 1 188 ? 8.917 7.133 5.162 1.00 98.81 188 LEU A C 1
ATOM 1371 O O . LEU A 1 188 ? 8.435 6.615 6.158 1.00 98.81 188 LEU A O 1
ATOM 1375 N N . GLY A 1 189 ? 8.797 8.429 4.878 1.00 98.38 189 GLY A N 1
ATOM 1376 C CA . GLY A 1 189 ? 8.111 9.396 5.733 1.00 98.38 189 GLY A CA 1
ATOM 1377 C C . GLY A 1 189 ? 6.658 9.659 5.350 1.00 98.38 189 GLY A C 1
ATOM 1378 O O . GLY A 1 189 ? 5.874 10.067 6.204 1.00 98.38 189 GLY A O 1
ATOM 1379 N N . ASP A 1 190 ? 6.292 9.432 4.088 1.00 98.19 190 ASP A N 1
ATOM 1380 C CA . ASP A 1 190 ? 4.972 9.785 3.561 1.00 98.19 190 ASP A CA 1
ATOM 1381 C C . ASP A 1 190 ? 4.524 8.836 2.440 1.00 98.19 190 ASP A C 1
ATOM 1383 O O . ASP A 1 190 ? 5.310 8.474 1.555 1.00 98.19 190 ASP A O 1
ATOM 1387 N N . VAL A 1 191 ? 3.248 8.448 2.476 1.00 98.69 191 VAL A N 1
ATOM 1388 C CA . VAL A 1 191 ? 2.574 7.689 1.416 1.00 98.69 191 VAL A CA 1
ATOM 1389 C C . VAL A 1 191 ? 1.383 8.494 0.911 1.00 98.69 191 VAL A C 1
ATOM 1391 O O . VAL A 1 191 ? 0.424 8.699 1.654 1.00 98.69 191 VAL A O 1
ATOM 1394 N N . ALA A 1 192 ? 1.404 8.878 -0.367 1.00 98.38 192 ALA A N 1
ATOM 1395 C CA . ALA A 1 192 ? 0.347 9.659 -1.002 1.00 98.38 192 ALA A CA 1
ATOM 1396 C C . ALA A 1 192 ? -0.272 8.922 -2.203 1.00 98.38 192 ALA A C 1
ATOM 1398 O O . ALA A 1 192 ? 0.356 8.714 -3.243 1.00 98.38 192 ALA A O 1
ATOM 1399 N N . LEU A 1 193 ? -1.556 8.582 -2.074 1.00 98.62 193 LEU A N 1
ATOM 1400 C CA . LEU A 1 193 ? -2.384 7.885 -3.063 1.00 98.62 193 LEU A CA 1
ATOM 1401 C C . LEU A 1 193 ? -3.700 8.662 -3.297 1.00 98.62 193 LEU A C 1
ATOM 1403 O O . LEU A 1 193 ? -4.797 8.139 -3.084 1.00 98.62 193 LEU A O 1
ATOM 1407 N N . PRO A 1 194 ? -3.632 9.933 -3.743 1.00 98.25 194 PRO A N 1
ATOM 1408 C CA . PRO A 1 194 ? -4.754 10.883 -3.686 1.00 98.25 194 PRO A CA 1
ATOM 1409 C C . PRO A 1 194 ? -5.931 10.551 -4.619 1.00 98.25 194 PRO A C 1
ATOM 1411 O O . PRO A 1 194 ? -7.007 11.154 -4.516 1.00 98.25 194 PRO A O 1
ATOM 1414 N N . SER A 1 195 ? -5.732 9.630 -5.563 1.00 98.62 195 SER A N 1
ATOM 1415 C CA . SER A 1 195 ? -6.760 9.189 -6.510 1.00 98.62 195 SER A CA 1
ATOM 1416 C C . SER A 1 195 ? -7.178 7.739 -6.340 1.00 98.62 195 SER A C 1
ATOM 1418 O O . SER A 1 195 ? -8.146 7.349 -6.985 1.00 98.62 195 SER A O 1
ATOM 1420 N N . LEU A 1 196 ? -6.522 6.970 -5.464 1.00 98.81 196 LEU A N 1
ATOM 1421 C CA . LEU A 1 196 ? -6.830 5.555 -5.303 1.00 98.81 196 LEU A CA 1
ATOM 1422 C C . LEU A 1 196 ? -8.245 5.404 -4.744 1.00 98.81 196 LEU A C 1
ATOM 1424 O O . LEU A 1 196 ? -8.549 5.916 -3.668 1.00 98.81 196 LEU A O 1
ATOM 1428 N N . ARG A 1 197 ? -9.104 4.713 -5.494 1.00 98.50 197 ARG A N 1
ATOM 1429 C CA . ARG A 1 197 ? -10.507 4.466 -5.145 1.00 98.50 197 ARG A CA 1
ATOM 1430 C C . ARG A 1 197 ? -10.755 3.067 -4.623 1.00 98.50 197 ARG A C 1
ATOM 1432 O O . ARG A 1 197 ? -11.638 2.891 -3.790 1.00 98.50 197 ARG A O 1
ATOM 1439 N N . LYS A 1 198 ? -10.009 2.076 -5.112 1.00 97.38 198 LYS A N 1
ATOM 1440 C CA . LYS A 1 198 ? -10.238 0.678 -4.739 1.00 97.38 198 LYS A CA 1
ATOM 1441 C C . LYS A 1 198 ? -8.998 -0.201 -4.801 1.00 97.38 198 LYS A C 1
ATOM 1443 O O . LYS A 1 198 ? -8.163 -0.040 -5.699 1.00 97.38 198 LYS A O 1
ATOM 1448 N N . THR A 1 199 ? -8.961 -1.189 -3.913 1.00 98.00 199 THR A N 1
ATOM 1449 C CA . THR A 1 199 ? -8.072 -2.352 -3.992 1.00 98.00 199 THR A CA 1
ATOM 1450 C C . THR A 1 199 ? -8.904 -3.629 -4.033 1.00 98.00 199 THR A C 1
ATOM 1452 O O . THR A 1 199 ? -9.782 -3.817 -3.200 1.00 98.00 199 THR A O 1
ATOM 1455 N N . GLY A 1 200 ? -8.639 -4.522 -4.989 1.00 96.88 200 GLY A N 1
ATOM 1456 C CA . GLY A 1 200 ? -9.304 -5.832 -5.044 1.00 96.88 200 GLY A CA 1
ATOM 1457 C C . GLY A 1 200 ? -8.770 -6.835 -4.012 1.00 96.88 200 GLY A C 1
ATOM 1458 O O . GLY A 1 200 ? -9.365 -7.893 -3.808 1.00 96.88 200 GLY A O 1
ATOM 1459 N N . GLY A 1 201 ? -7.652 -6.499 -3.365 1.00 97.19 201 GLY A N 1
ATOM 1460 C CA . GLY A 1 201 ? -7.059 -7.204 -2.236 1.00 97.19 201 GLY A CA 1
ATOM 1461 C C . GLY A 1 201 ? -6.925 -6.319 -0.999 1.00 97.19 201 GLY A C 1
ATOM 1462 O O . GLY A 1 201 ? -7.631 -5.318 -0.851 1.00 97.19 201 GLY A O 1
ATOM 1463 N N . SER A 1 202 ? -6.014 -6.706 -0.111 1.00 98.06 202 SER A N 1
ATOM 1464 C CA . SER A 1 202 ? -5.766 -6.009 1.154 1.00 98.06 202 SER A CA 1
ATOM 1465 C C . SER A 1 202 ? -4.914 -4.752 0.958 1.00 98.06 202 SER A C 1
ATOM 1467 O O . SER A 1 202 ? -4.161 -4.633 -0.008 1.00 98.06 202 SER A O 1
ATOM 1469 N N . VAL A 1 203 ? -5.004 -3.824 1.906 1.00 98.69 203 VAL A N 1
ATOM 1470 C CA . VAL A 1 203 ? -4.077 -2.700 2.061 1.00 98.69 203 VAL A CA 1
ATOM 1471 C C . VAL A 1 203 ? -3.200 -2.989 3.273 1.00 98.69 203 VAL A C 1
ATOM 1473 O O . VAL A 1 203 ? -3.713 -3.084 4.383 1.00 98.69 203 VAL A O 1
ATOM 1476 N N . SER A 1 204 ? -1.893 -3.133 3.065 1.00 98.69 204 SER A N 1
ATOM 1477 C CA . SER A 1 204 ? -0.910 -3.377 4.122 1.00 98.69 204 SER A CA 1
ATOM 1478 C C . SER A 1 204 ? 0.230 -2.368 4.039 1.00 98.69 204 SER A C 1
ATOM 1480 O O . SER A 1 204 ? 0.912 -2.271 3.015 1.00 98.69 204 SER A O 1
ATOM 1482 N N . VAL A 1 205 ? 0.436 -1.619 5.119 1.00 98.81 205 VAL A N 1
ATOM 1483 C CA . VAL A 1 205 ? 1.557 -0.69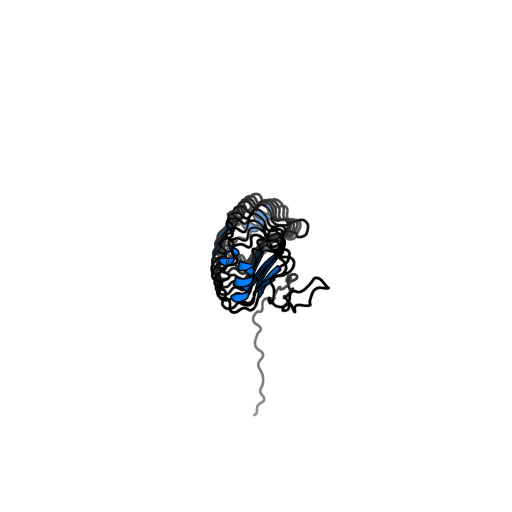3 5.289 1.00 98.81 205 VAL A CA 1
ATOM 1484 C C . VAL A 1 205 ? 2.272 -1.048 6.584 1.00 98.81 205 VAL A C 1
ATOM 1486 O O . VAL A 1 205 ? 1.705 -0.860 7.659 1.00 98.81 205 VAL A O 1
ATOM 1489 N N . SER A 1 206 ? 3.487 -1.594 6.493 1.00 98.75 206 SER A N 1
ATOM 1490 C CA . SER A 1 206 ? 4.185 -2.103 7.680 1.00 98.75 206 SER A CA 1
ATOM 1491 C C . SER A 1 206 ? 5.702 -2.018 7.689 1.00 98.75 206 SER A C 1
ATOM 1493 O O . SER A 1 206 ? 6.336 -1.996 6.644 1.00 98.75 206 SER A O 1
ATOM 1495 N N . GLY A 1 207 ? 6.319 -1.944 8.866 1.00 98.50 207 GLY A N 1
ATOM 1496 C CA . GLY A 1 207 ? 7.778 -1.861 8.981 1.00 98.50 207 GLY A CA 1
ATOM 1497 C C . GLY A 1 207 ? 8.353 -0.592 8.341 1.00 98.50 207 GLY A C 1
ATOM 1498 O O . GLY A 1 207 ? 9.418 -0.622 7.718 1.00 98.50 207 GLY A O 1
ATOM 1499 N N . ASN A 1 208 ? 7.637 0.535 8.438 1.00 98.81 208 ASN A N 1
ATOM 1500 C CA . ASN A 1 208 ? 8.101 1.838 7.952 1.00 98.81 208 ASN A CA 1
ATOM 1501 C C . ASN A 1 208 ? 8.275 2.796 9.148 1.00 98.81 208 ASN A C 1
ATOM 1503 O O . ASN A 1 208 ? 7.458 3.694 9.355 1.00 98.81 208 ASN A O 1
ATOM 1507 N N . PRO A 1 209 ? 9.346 2.653 9.952 1.00 98.50 209 PRO A N 1
ATOM 1508 C CA . PRO A 1 209 ? 9.524 3.390 11.211 1.00 98.50 209 PRO A CA 1
ATOM 1509 C C . PRO A 1 209 ? 9.632 4.916 11.057 1.00 98.50 209 PRO A C 1
ATOM 1511 O O . PRO A 1 209 ? 9.488 5.655 12.031 1.00 98.50 209 PRO A O 1
ATOM 1514 N N . ALA A 1 210 ? 9.906 5.423 9.851 1.00 98.69 210 ALA A N 1
ATOM 1515 C CA . ALA A 1 210 ? 9.922 6.857 9.570 1.00 98.69 210 ALA A CA 1
ATOM 1516 C C . ALA A 1 210 ? 8.551 7.429 9.170 1.00 98.69 210 ALA A C 1
ATOM 1518 O O . ALA A 1 210 ? 8.429 8.654 9.111 1.00 98.69 210 ALA A O 1
ATOM 1519 N N . LEU A 1 211 ? 7.549 6.583 8.904 1.00 98.81 211 LEU A N 1
ATOM 1520 C CA . LEU A 1 211 ? 6.285 6.977 8.285 1.00 98.81 211 LEU A CA 1
ATOM 1521 C C . LEU A 1 211 ? 5.495 7.866 9.229 1.00 98.81 211 LEU A C 1
ATOM 1523 O O . LEU A 1 211 ? 5.175 7.445 10.329 1.00 98.81 211 LEU A O 1
ATOM 1527 N N . VAL A 1 212 ? 5.161 9.078 8.792 1.00 98.62 212 VAL A N 1
ATOM 1528 C CA . VAL A 1 212 ? 4.377 10.043 9.579 1.00 98.62 212 VAL A CA 1
ATOM 1529 C C . VAL A 1 212 ? 2.931 10.095 9.101 1.00 98.62 212 VAL A C 1
ATOM 1531 O O . VAL A 1 212 ? 2.019 10.279 9.912 1.00 98.62 212 VAL A O 1
ATOM 1534 N N . ALA A 1 213 ? 2.705 9.916 7.798 1.00 98.38 213 ALA A N 1
ATOM 1535 C CA . ALA A 1 213 ? 1.376 9.998 7.216 1.00 98.38 213 ALA A CA 1
ATOM 1536 C C . ALA A 1 213 ? 1.146 8.997 6.078 1.00 98.38 213 ALA A C 1
ATOM 1538 O O . ALA A 1 213 ? 2.012 8.771 5.232 1.00 98.38 213 ALA A O 1
ATOM 1539 N N . MET A 1 214 ? -0.072 8.459 6.038 1.00 98.12 214 MET A N 1
ATOM 1540 C CA . MET A 1 214 ? -0.615 7.716 4.904 1.00 98.12 214 MET A CA 1
ATOM 1541 C C . MET A 1 214 ? -1.913 8.378 4.435 1.00 98.12 214 MET A C 1
ATOM 1543 O O . MET A 1 214 ? -2.878 8.475 5.199 1.00 98.12 214 MET A O 1
ATOM 1547 N N . ASP A 1 215 ? -1.945 8.803 3.173 1.00 98.44 215 ASP A N 1
ATOM 1548 C CA . ASP A 1 215 ? -3.069 9.511 2.566 1.00 98.44 215 ASP A CA 1
ATOM 1549 C C . ASP A 1 215 ? -3.636 8.766 1.350 1.00 98.44 215 ASP A C 1
ATOM 1551 O O . ASP A 1 215 ? -3.023 8.719 0.284 1.00 98.44 215 ASP A O 1
ATOM 1555 N N . ALA A 1 216 ? -4.833 8.195 1.500 1.00 98.56 216 ALA A N 1
ATOM 1556 C CA . ALA A 1 216 ? -5.638 7.625 0.419 1.00 98.56 216 ALA A CA 1
ATOM 1557 C C . ALA A 1 216 ? -7.109 8.056 0.602 1.00 98.56 216 ALA A C 1
ATOM 1559 O O . ALA A 1 216 ? -8.001 7.244 0.863 1.00 98.56 216 ALA A O 1
ATOM 1560 N N . PRO A 1 217 ? -7.403 9.361 0.469 1.00 98.56 217 PRO A N 1
ATOM 1561 C CA . PRO A 1 217 ? -8.636 9.958 0.975 1.00 98.56 217 PRO A CA 1
ATOM 1562 C C . PRO A 1 217 ? -9.858 9.625 0.111 1.00 98.56 217 PRO A C 1
ATOM 1564 O O . PRO A 1 217 ? -10.987 9.889 0.519 1.00 98.56 217 PRO A O 1
ATOM 1567 N N . LYS A 1 218 ? -9.644 9.069 -1.089 1.00 98.75 218 LYS A N 1
ATOM 1568 C CA . LYS A 1 218 ? -10.690 8.615 -2.016 1.00 98.75 218 LYS A CA 1
ATOM 1569 C C . LYS A 1 218 ? -10.901 7.103 -1.997 1.00 98.75 218 LYS A C 1
ATOM 1571 O O . LYS A 1 218 ? -11.734 6.634 -2.768 1.00 98.75 218 LYS A O 1
ATOM 1576 N N . LEU A 1 219 ? -10.174 6.363 -1.159 1.00 98.56 219 LEU A N 1
ATOM 1577 C CA . LEU A 1 219 ? -10.304 4.915 -1.080 1.00 98.56 219 LEU A CA 1
ATOM 1578 C C . LEU A 1 219 ? -11.688 4.575 -0.524 1.00 98.56 219 LEU A C 1
ATOM 1580 O O . LEU A 1 219 ? -11.999 4.907 0.615 1.00 98.56 219 LEU A O 1
ATOM 1584 N N . GLU A 1 220 ? -12.521 3.959 -1.353 1.00 96.81 220 GLU A N 1
ATOM 1585 C CA . GLU A 1 220 ? -13.918 3.626 -1.063 1.00 96.81 220 GLU A CA 1
ATOM 1586 C C . GLU A 1 220 ? -14.094 2.129 -0.768 1.00 96.81 220 GLU A C 1
ATOM 1588 O O . GLU A 1 220 ? -14.962 1.762 0.026 1.00 96.81 220 GLU A O 1
ATOM 1593 N N . GLU A 1 221 ? -13.268 1.276 -1.382 1.00 95.00 221 GLU A N 1
ATOM 1594 C CA . GLU A 1 221 ? -13.397 -0.185 -1.349 1.00 95.00 221 GLU A CA 1
ATOM 1595 C C . GLU A 1 221 ? -12.035 -0.864 -1.137 1.00 95.00 221 GLU A C 1
ATOM 1597 O O . GLU A 1 221 ? -11.067 -0.576 -1.844 1.00 95.00 221 GLU A O 1
ATOM 1602 N N . VAL A 1 222 ? -11.977 -1.788 -0.174 1.00 96.25 222 VAL A N 1
ATOM 1603 C CA . VAL A 1 222 ? -10.834 -2.678 0.068 1.00 96.25 222 VAL A CA 1
ATOM 1604 C C . VAL A 1 222 ? -11.348 -4.109 0.124 1.00 96.25 222 VAL A C 1
ATOM 1606 O O . VAL A 1 222 ? -12.238 -4.422 0.916 1.00 96.25 222 VAL A O 1
ATOM 1609 N N . GLY A 1 223 ? -10.772 -4.971 -0.710 1.00 91.19 223 GLY A N 1
ATOM 1610 C CA . GLY A 1 223 ? -11.169 -6.365 -0.864 1.00 91.19 223 GLY A CA 1
ATOM 1611 C C . GLY A 1 223 ? -11.847 -6.649 -2.198 1.00 91.19 223 GLY A C 1
ATOM 1612 O O . GLY A 1 223 ? -12.078 -5.773 -3.028 1.00 91.19 223 GLY A O 1
ATOM 1613 N N . GLY A 1 224 ? -12.141 -7.923 -2.432 1.00 85.75 224 GLY A N 1
ATOM 1614 C CA . GLY A 1 224 ? -12.679 -8.373 -3.707 1.00 85.75 224 GLY A CA 1
ATOM 1615 C C . GLY A 1 224 ? -13.078 -9.840 -3.672 1.00 85.75 224 GLY A C 1
ATOM 1616 O O . GLY A 1 224 ? -13.176 -10.464 -2.621 1.00 85.75 224 GLY A O 1
ATOM 1617 N N . ARG A 1 225 ? -13.314 -10.431 -4.847 1.00 79.12 225 ARG A N 1
ATOM 1618 C CA . ARG A 1 225 ? -13.796 -11.823 -4.946 1.00 79.12 225 ARG A CA 1
ATOM 1619 C C . ARG A 1 225 ? -12.838 -12.852 -4.338 1.00 79.12 225 ARG A C 1
ATOM 1621 O O . ARG A 1 225 ? -13.294 -13.913 -3.926 1.00 79.12 225 ARG A O 1
ATOM 1628 N N . GLU A 1 226 ? -11.542 -12.553 -4.326 1.00 79.44 226 GLU A N 1
ATOM 1629 C CA . GLU A 1 226 ? -10.480 -13.501 -3.967 1.00 79.44 226 GLU A CA 1
ATOM 1630 C C . GLU A 1 226 ? -9.783 -13.168 -2.637 1.00 79.44 226 GLU A C 1
ATOM 1632 O O . GLU A 1 226 ? -9.029 -13.991 -2.126 1.00 79.44 226 GLU A O 1
ATOM 1637 N N . SER A 1 227 ? -10.052 -11.999 -2.046 1.00 85.62 227 SER A N 1
ATOM 1638 C CA . SER A 1 227 ? -9.467 -11.567 -0.775 1.00 85.62 227 SER A CA 1
ATOM 1639 C C . SER A 1 227 ? -10.506 -10.856 0.076 1.00 85.62 227 SER A C 1
ATOM 1641 O O . SER A 1 227 ? -11.280 -10.037 -0.421 1.00 85.62 227 SER A O 1
ATOM 1643 N N . ARG A 1 228 ? -10.487 -11.146 1.381 1.00 84.62 228 ARG A N 1
ATOM 1644 C CA . ARG A 1 228 ? -11.361 -10.484 2.349 1.00 84.62 228 ARG A CA 1
ATOM 1645 C C . ARG A 1 228 ? -11.059 -8.994 2.485 1.00 84.62 228 ARG A C 1
ATOM 1647 O O . ARG A 1 228 ? -11.909 -8.316 3.012 1.00 84.62 228 ARG A O 1
ATOM 1654 N N . GLY A 1 229 ? -9.932 -8.471 1.998 1.00 93.19 229 GLY A N 1
ATOM 1655 C CA . GLY A 1 229 ? -9.669 -7.030 2.037 1.00 93.19 229 GLY A CA 1
ATOM 1656 C C . GLY A 1 229 ? -9.391 -6.517 3.444 1.00 93.19 229 GLY A C 1
ATOM 1657 O O . GLY A 1 229 ? -10.174 -5.746 4.001 1.00 93.19 229 GLY A O 1
ATOM 1658 N N . ASP A 1 230 ? -8.276 -6.959 4.018 1.00 98.00 230 ASP A N 1
ATOM 1659 C CA . ASP A 1 230 ? -7.789 -6.413 5.283 1.00 98.00 230 ASP A CA 1
ATOM 1660 C C . ASP A 1 230 ? -7.229 -5.000 5.062 1.00 98.00 230 ASP A C 1
ATOM 1662 O O . ASP A 1 230 ? -6.651 -4.704 4.014 1.00 98.00 230 ASP A O 1
ATOM 1666 N N . VAL A 1 231 ? -7.360 -4.141 6.069 1.00 98.69 231 VAL A N 1
ATOM 1667 C CA . VAL A 1 231 ? -6.635 -2.870 6.164 1.00 98.69 231 VAL A CA 1
ATOM 1668 C C . VAL A 1 231 ? -5.702 -2.975 7.359 1.00 98.69 231 VAL A C 1
ATOM 1670 O O . VAL A 1 231 ? -6.161 -3.019 8.498 1.00 98.69 231 VAL A O 1
ATOM 1673 N N . SER A 1 232 ? -4.400 -3.033 7.100 1.00 98.69 232 SER A N 1
ATOM 1674 C CA . SER A 1 232 ? -3.359 -3.184 8.112 1.00 98.69 232 SER A CA 1
ATOM 1675 C C . SER A 1 232 ? -2.347 -2.048 8.013 1.00 98.69 232 SER A C 1
ATOM 1677 O O . SER A 1 232 ? -1.731 -1.828 6.972 1.00 98.69 232 SER A O 1
ATOM 1679 N N . VAL A 1 233 ? -2.204 -1.318 9.113 1.00 98.69 233 VAL A N 1
ATOM 1680 C CA . VAL A 1 233 ? -1.181 -0.301 9.340 1.00 98.69 233 VAL A CA 1
ATOM 1681 C C . VAL A 1 233 ? -0.488 -0.695 10.639 1.00 98.69 233 VAL A C 1
ATOM 1683 O O . VAL A 1 233 ? -1.019 -0.461 11.723 1.00 98.69 233 VAL A O 1
ATOM 1686 N N . ASP A 1 234 ? 0.643 -1.377 10.507 1.00 98.44 234 ASP A N 1
ATOM 1687 C CA . ASP A 1 234 ? 1.324 -2.095 11.591 1.00 98.44 234 ASP A CA 1
ATOM 1688 C C . ASP A 1 234 ? 2.817 -1.763 11.606 1.00 98.44 234 ASP A C 1
ATOM 1690 O O . ASP A 1 234 ? 3.379 -1.567 10.541 1.00 98.44 234 ASP A O 1
ATOM 1694 N N . ASP A 1 235 ? 3.477 -1.705 12.758 1.00 98.38 235 ASP A N 1
ATOM 1695 C CA . ASP A 1 235 ? 4.925 -1.425 12.853 1.00 98.38 235 ASP A CA 1
ATOM 1696 C C . ASP A 1 235 ? 5.338 -0.156 12.066 1.00 98.38 235 ASP A C 1
ATOM 1698 O O . ASP A 1 235 ? 6.189 -0.155 11.169 1.00 98.38 235 ASP A O 1
ATOM 1702 N N . ASN A 1 236 ? 4.645 0.954 12.338 1.00 98.56 236 ASN A N 1
ATOM 1703 C CA . ASN A 1 236 ? 4.950 2.268 11.773 1.00 98.56 236 ASN A CA 1
ATOM 1704 C C . ASN A 1 236 ? 5.120 3.272 12.919 1.00 98.56 236 ASN A C 1
ATOM 1706 O O . ASN A 1 236 ? 4.280 4.148 13.132 1.00 98.56 236 ASN A O 1
ATOM 1710 N N . ASP A 1 237 ? 6.242 3.156 13.630 1.00 97.06 237 ASP A N 1
ATOM 1711 C CA . ASP A 1 237 ? 6.575 3.866 14.875 1.00 97.06 237 ASP A CA 1
ATOM 1712 C C . ASP A 1 237 ? 6.322 5.375 14.903 1.00 97.06 237 ASP A C 1
ATOM 1714 O O . ASP A 1 237 ? 6.288 5.962 15.978 1.00 97.06 237 ASP A O 1
ATOM 1718 N N . ARG A 1 238 ? 6.215 6.057 13.761 1.00 98.31 238 ARG A N 1
ATOM 1719 C CA . ARG A 1 238 ? 6.019 7.511 13.696 1.00 98.31 238 ARG A CA 1
ATOM 1720 C C . ARG A 1 238 ? 4.683 7.937 13.111 1.00 98.31 238 ARG A C 1
ATOM 1722 O O . ARG A 1 238 ? 4.481 9.143 12.975 1.00 98.31 238 ARG A O 1
ATOM 1729 N N . ILE A 1 239 ? 3.785 7.005 12.785 1.00 98.31 239 ILE A N 1
ATOM 1730 C CA . ILE A 1 239 ? 2.571 7.373 12.064 1.00 98.31 239 ILE A CA 1
ATOM 1731 C C . ILE A 1 239 ? 1.645 8.156 12.984 1.00 98.31 239 ILE A C 1
ATOM 1733 O O . ILE A 1 239 ? 1.190 7.657 14.007 1.00 98.31 239 ILE A O 1
ATOM 1737 N N . GLU A 1 240 ? 1.382 9.403 12.612 1.00 97.88 240 GLU A N 1
ATOM 1738 C CA . GLU A 1 240 ? 0.503 10.314 13.346 1.00 97.88 240 GLU A CA 1
ATOM 1739 C C . GLU A 1 240 ? -0.807 10.536 12.587 1.00 97.88 240 GLU A C 1
ATOM 1741 O O . GLU A 1 240 ? -1.824 10.876 13.190 1.00 97.88 240 GLU A O 1
ATOM 1746 N N . LYS A 1 241 ? -0.808 10.313 11.265 1.00 98.00 241 LYS A N 1
ATOM 1747 C CA . LYS A 1 241 ? -1.957 10.587 10.404 1.00 98.00 241 LYS A CA 1
ATOM 1748 C C . LYS A 1 241 ? -2.260 9.434 9.450 1.00 98.00 241 LYS A C 1
ATOM 1750 O O . LYS A 1 241 ? -1.467 9.099 8.577 1.00 98.00 241 LYS A O 1
ATOM 1755 N N . LEU A 1 242 ? -3.477 8.913 9.544 1.00 98.38 242 LEU A N 1
ATOM 1756 C CA . LEU A 1 242 ? -4.073 8.012 8.560 1.00 98.38 242 LEU A CA 1
ATOM 1757 C C . LEU A 1 242 ? -5.256 8.726 7.900 1.00 98.38 242 LEU A C 1
ATOM 1759 O O . LEU A 1 242 ? -6.043 9.355 8.605 1.00 98.38 242 LEU A O 1
ATOM 1763 N N . GLN A 1 243 ? -5.395 8.678 6.575 1.00 98.50 243 GLN A N 1
ATOM 1764 C CA . GLN A 1 243 ? -6.535 9.266 5.857 1.00 98.50 243 GLN A CA 1
ATOM 1765 C C . GLN A 1 243 ? -7.130 8.268 4.865 1.00 98.50 243 GLN A C 1
ATOM 1767 O O . GLN A 1 243 ? -6.660 8.141 3.739 1.00 98.50 243 GLN A O 1
ATOM 1772 N N . LEU A 1 244 ? -8.208 7.603 5.279 1.00 98.50 244 LEU A N 1
ATOM 1773 C CA . LEU A 1 244 ? -9.019 6.691 4.467 1.00 98.50 244 LEU A CA 1
ATOM 1774 C C . LEU A 1 244 ? -10.484 7.159 4.484 1.00 98.50 244 LEU A C 1
ATOM 1776 O O . LEU A 1 244 ? -11.415 6.377 4.651 1.00 98.50 244 LEU A O 1
ATOM 1780 N N . SER A 1 245 ? -10.701 8.473 4.374 1.00 97.62 245 SER A N 1
ATOM 1781 C CA . SER A 1 245 ? -11.945 9.130 4.802 1.00 97.62 245 SER A CA 1
ATOM 1782 C C . SER A 1 245 ? -13.193 8.790 3.985 1.00 97.62 245 SER A C 1
ATOM 1784 O O . SER A 1 245 ? -14.270 9.270 4.332 1.00 97.62 245 SER A O 1
ATOM 1786 N N . LYS A 1 246 ? -13.053 8.031 2.894 1.00 98.50 246 LYS A N 1
ATOM 1787 C CA . LYS A 1 246 ? -14.149 7.536 2.050 1.00 98.50 246 LYS A CA 1
ATOM 1788 C C . LYS A 1 246 ? -14.410 6.042 2.212 1.00 98.50 246 LYS A C 1
ATOM 1790 O O . LYS A 1 246 ? -15.364 5.530 1.625 1.00 98.50 246 LYS A O 1
ATOM 1795 N N . LEU A 1 247 ? -13.601 5.357 3.016 1.00 98.38 247 LEU A N 1
ATOM 1796 C CA . LEU A 1 247 ? -13.727 3.931 3.237 1.00 98.38 247 LEU A CA 1
ATOM 1797 C C . LEU A 1 247 ? -14.945 3.686 4.120 1.00 98.38 247 LEU A C 1
ATOM 1799 O O . LEU A 1 247 ? -14.998 4.145 5.258 1.00 98.38 247 LEU A O 1
ATOM 1803 N N . LYS A 1 248 ? -15.938 2.972 3.586 1.00 96.69 248 LYS A N 1
ATOM 1804 C CA . LYS A 1 248 ? -17.204 2.723 4.298 1.00 96.69 248 LYS A CA 1
ATOM 1805 C C . LYS A 1 248 ? -17.235 1.401 5.038 1.00 96.69 248 LYS A C 1
ATOM 1807 O O . LYS A 1 248 ? -17.942 1.262 6.037 1.00 96.69 248 LYS A O 1
ATOM 1812 N N . LYS A 1 249 ? -16.513 0.416 4.517 1.00 95.94 249 LYS A N 1
ATOM 1813 C CA . LYS A 1 249 ? -16.514 -0.948 5.019 1.00 95.94 249 LYS A CA 1
ATOM 1814 C C . LYS A 1 249 ? -15.135 -1.560 4.842 1.00 95.94 249 LYS A C 1
ATOM 1816 O O . LYS A 1 249 ? -14.510 -1.382 3.801 1.00 95.94 249 LYS A O 1
ATOM 1821 N N . VAL A 1 250 ? -14.716 -2.308 5.854 1.00 97.00 250 VAL A N 1
ATOM 1822 C CA . VAL A 1 250 ? -13.588 -3.233 5.781 1.00 97.00 250 VAL A CA 1
ATOM 1823 C C . VAL A 1 250 ? -14.183 -4.640 5.729 1.00 97.00 250 VAL A C 1
ATOM 1825 O O . VAL A 1 250 ? -14.861 -5.083 6.662 1.00 97.00 250 VAL A O 1
ATOM 1828 N N . GLU A 1 251 ? -14.023 -5.320 4.596 1.00 94.44 251 GLU A N 1
ATOM 1829 C CA . GLU A 1 251 ? -14.524 -6.690 4.400 1.00 94.44 251 GLU A CA 1
ATOM 1830 C C . GLU A 1 251 ? -13.720 -7.710 5.235 1.00 94.44 251 GLU A C 1
ATOM 1832 O O . GLU A 1 251 ? -14.234 -8.767 5.605 1.00 94.44 251 GLU A O 1
ATOM 1837 N N . GLY A 1 252 ? -12.477 -7.374 5.583 1.00 96.75 252 GLY A N 1
ATOM 1838 C CA . GLY A 1 252 ? -11.588 -8.177 6.406 1.00 96.75 252 GLY A CA 1
ATOM 1839 C C . GLY A 1 252 ? -11.396 -7.584 7.798 1.00 96.75 252 GLY A C 1
ATOM 1840 O O . GLY A 1 252 ? -12.331 -7.068 8.419 1.00 96.75 252 GLY A O 1
ATOM 1841 N N . ASN A 1 253 ? -10.165 -7.675 8.285 1.00 98.38 253 ASN A N 1
ATOM 1842 C CA . ASN A 1 253 ? -9.724 -7.095 9.543 1.00 98.38 253 ASN A CA 1
ATOM 1843 C C . ASN A 1 253 ? -9.275 -5.644 9.352 1.00 98.38 253 ASN A C 1
ATOM 1845 O O . ASN A 1 253 ? -8.672 -5.298 8.336 1.00 98.38 253 ASN A O 1
ATOM 1849 N N . LEU A 1 254 ? -9.510 -4.818 10.367 1.00 98.69 254 LEU A N 1
ATOM 1850 C CA . LEU A 1 254 ? -8.895 -3.502 10.496 1.00 98.69 254 LEU A CA 1
ATOM 1851 C C . LEU A 1 254 ? -7.841 -3.576 11.600 1.00 98.69 254 LEU A C 1
ATOM 1853 O O . LEU A 1 254 ? -8.186 -3.775 12.762 1.00 98.69 254 LEU A O 1
ATOM 1857 N N . ILE A 1 255 ? -6.571 -3.438 11.240 1.00 98.81 255 ILE A N 1
ATOM 1858 C CA . ILE A 1 255 ? -5.431 -3.596 12.142 1.00 98.81 255 ILE A CA 1
ATOM 1859 C C . ILE A 1 255 ? -4.651 -2.287 12.156 1.00 98.81 255 ILE A C 1
ATOM 1861 O O . ILE A 1 255 ? -4.078 -1.897 11.143 1.00 98.81 255 ILE A O 1
ATOM 1865 N N . LEU A 1 256 ? -4.648 -1.620 13.303 1.00 98.75 256 LEU A N 1
ATOM 1866 C CA . LEU A 1 256 ? -3.858 -0.429 13.587 1.00 98.75 256 LEU A CA 1
ATOM 1867 C C . LEU A 1 256 ? -2.963 -0.757 14.780 1.00 98.75 256 LEU A C 1
ATOM 1869 O O . LEU A 1 256 ? -3.421 -0.722 15.926 1.00 98.75 256 LEU A O 1
ATOM 1873 N N . SER A 1 257 ? -1.712 -1.119 14.522 1.00 98.44 257 SER A N 1
ATOM 1874 C CA . SER A 1 257 ? -0.770 -1.526 15.564 1.00 98.44 257 SER A CA 1
ATOM 1875 C C . SER A 1 257 ? 0.562 -0.801 15.472 1.00 98.44 257 SER A C 1
ATOM 1877 O O . SER A 1 257 ? 0.941 -0.330 14.407 1.00 98.44 257 SER A O 1
ATOM 1879 N N . GLU A 1 258 ? 1.215 -0.645 16.626 1.00 98.12 258 GLU A N 1
ATOM 1880 C CA . GLU A 1 258 ? 2.576 -0.100 16.742 1.00 98.12 258 GLU A CA 1
ATOM 1881 C C . GLU A 1 258 ? 2.738 1.236 15.989 1.00 98.12 258 GLU A C 1
ATOM 1883 O O . GLU A 1 258 ? 3.389 1.341 14.951 1.00 98.12 258 GLU A O 1
ATOM 1888 N N . GLY A 1 259 ? 2.064 2.270 16.502 1.00 97.94 259 GLY A N 1
ATOM 1889 C CA . GLY A 1 259 ? 2.008 3.592 15.877 1.00 97.94 259 GLY A CA 1
ATOM 1890 C C . GLY A 1 259 ? 1.735 4.717 16.874 1.00 97.94 259 GLY A C 1
ATOM 1891 O O . GLY A 1 259 ? 1.734 4.521 18.091 1.00 97.94 259 GLY A O 1
ATOM 1892 N N . ARG A 1 260 ? 1.515 5.934 16.367 1.00 98.12 260 ARG A N 1
ATOM 1893 C CA . ARG A 1 260 ? 1.336 7.149 17.185 1.00 98.12 260 ARG A CA 1
ATOM 1894 C C . ARG A 1 260 ? 0.132 7.979 16.749 1.00 98.12 260 ARG A C 1
ATOM 1896 O O . ARG A 1 260 ? 0.152 9.203 16.895 1.00 98.12 260 ARG A O 1
ATOM 1903 N N . LEU A 1 261 ? -0.906 7.327 16.222 1.00 98.25 261 LEU A N 1
ATOM 1904 C CA . LEU A 1 261 ? -2.150 8.003 15.859 1.00 98.25 261 LEU A CA 1
ATOM 1905 C C . LEU A 1 261 ? -2.719 8.730 17.082 1.00 98.25 261 LEU A C 1
ATOM 1907 O O . LEU A 1 261 ? -2.704 8.186 18.183 1.00 98.25 261 LEU A O 1
ATOM 1911 N N . THR A 1 262 ? -3.216 9.951 16.889 1.00 95.50 262 THR A N 1
ATOM 1912 C CA . THR A 1 262 ? -3.869 10.741 17.950 1.00 95.50 262 THR A CA 1
ATOM 1913 C C . THR A 1 262 ? -5.376 10.526 18.000 1.00 95.50 262 THR A C 1
ATOM 1915 O O . THR A 1 262 ? -5.998 10.653 19.054 1.00 95.50 262 THR A O 1
ATOM 1918 N N . ASP A 1 263 ? -5.957 10.187 16.853 1.00 96.25 263 ASP A N 1
ATOM 1919 C CA . ASP A 1 263 ? -7.372 9.920 16.635 1.00 96.25 263 ASP A CA 1
ATOM 1920 C C . ASP A 1 263 ? -7.547 9.008 15.407 1.00 96.25 263 ASP A C 1
ATOM 1922 O O . ASP A 1 263 ? -6.581 8.609 14.750 1.00 96.25 263 ASP A O 1
ATOM 1926 N N . LEU A 1 264 ? -8.799 8.671 15.102 1.00 98.00 264 LEU A N 1
ATOM 1927 C CA . LEU A 1 264 ? -9.214 7.857 13.965 1.00 98.00 264 LEU A CA 1
ATOM 1928 C C . LEU A 1 264 ? -10.072 8.661 12.970 1.00 98.00 264 LEU A C 1
ATOM 1930 O O . LEU A 1 264 ? -10.894 8.078 12.265 1.00 98.00 264 LEU A O 1
ATOM 1934 N N . GLU A 1 265 ? -9.928 9.992 12.876 1.00 97.38 265 GLU A N 1
ATOM 1935 C CA . GLU A 1 265 ? -10.727 10.839 11.958 1.00 97.38 265 GLU A CA 1
ATOM 1936 C C . GLU A 1 265 ? -10.556 10.427 10.488 1.00 97.38 265 GLU A C 1
ATOM 1938 O O . GLU A 1 265 ? -11.462 10.573 9.660 1.00 97.38 265 GLU A O 1
ATOM 1943 N N . GLY A 1 266 ? -9.411 9.821 10.170 1.00 97.62 266 GLY A N 1
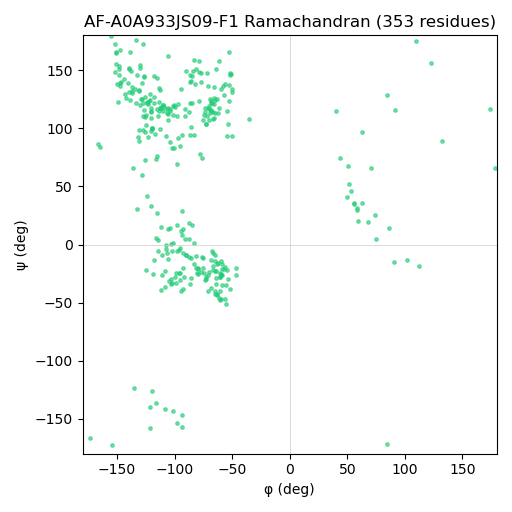ATOM 1944 C CA . GLY A 1 266 ? -9.157 9.165 8.894 1.00 97.62 266 GLY A CA 1
ATOM 1945 C C . GLY A 1 266 ? -10.148 8.064 8.525 1.00 97.62 266 GLY A C 1
ATOM 1946 O O . GLY A 1 266 ? -10.263 7.762 7.345 1.00 97.62 266 GLY A O 1
ATOM 1947 N N . LEU A 1 267 ? -10.866 7.491 9.493 1.00 98.38 267 LEU A N 1
ATOM 1948 C CA . LEU A 1 267 ? -11.786 6.359 9.341 1.00 98.38 267 LEU A CA 1
ATOM 1949 C C . LEU A 1 267 ? -13.257 6.750 9.556 1.00 98.38 267 LEU A C 1
ATOM 1951 O O . LEU A 1 267 ? -14.115 5.884 9.696 1.00 98.38 267 LEU A O 1
ATOM 1955 N N . ARG A 1 268 ? -13.576 8.048 9.545 1.00 98.00 268 ARG A N 1
ATOM 1956 C CA . ARG A 1 268 ? -14.905 8.592 9.890 1.00 98.00 268 ARG A CA 1
ATOM 1957 C C . ARG A 1 268 ? -16.105 8.079 9.105 1.00 98.00 268 ARG A C 1
ATOM 1959 O O . ARG A 1 268 ? -17.228 8.261 9.565 1.00 98.00 268 ARG A O 1
ATOM 1966 N N . GLU A 1 269 ? -15.905 7.486 7.931 1.00 98.56 269 GLU A N 1
ATOM 1967 C CA . GLU A 1 269 ? -16.991 6.890 7.141 1.00 98.56 269 GLU A CA 1
ATOM 1968 C C . GLU A 1 269 ? -17.109 5.366 7.340 1.00 98.56 269 GLU A C 1
ATOM 1970 O O . GLU A 1 269 ? -18.079 4.778 6.860 1.00 98.56 269 GLU A O 1
ATOM 1975 N N . VAL A 1 270 ? -16.190 4.725 8.077 1.00 98.62 270 VAL A N 1
ATOM 1976 C CA . VAL A 1 270 ? -16.214 3.276 8.313 1.00 98.62 270 VAL A CA 1
ATOM 1977 C C . VAL A 1 270 ? -17.385 2.930 9.226 1.00 98.62 270 VAL A C 1
ATOM 1979 O O . VAL A 1 270 ? -17.429 3.330 10.385 1.00 98.62 270 VAL A O 1
ATOM 1982 N N . THR A 1 271 ? -18.321 2.150 8.694 1.00 98.50 271 THR A N 1
ATOM 1983 C CA . THR A 1 271 ? -19.518 1.679 9.406 1.00 98.50 271 THR A CA 1
ATOM 1984 C C . THR A 1 271 ? -19.412 0.229 9.844 1.00 98.50 271 THR A C 1
ATOM 1986 O O . THR A 1 271 ? -20.005 -0.169 10.842 1.00 98.50 271 THR A O 1
ATOM 1989 N N . THR A 1 272 ? -18.667 -0.590 9.106 1.00 98.25 272 THR A N 1
ATOM 1990 C CA . THR A 1 272 ? -18.568 -2.027 9.365 1.00 98.25 272 THR A CA 1
ATOM 1991 C C . THR A 1 272 ? -17.138 -2.502 9.171 1.00 98.25 272 THR A C 1
ATOM 1993 O O . THR A 1 272 ? -16.536 -2.255 8.124 1.00 98.25 272 THR A O 1
ATOM 1996 N N . VAL A 1 273 ? -16.638 -3.249 10.152 1.00 98.44 273 VAL A N 1
ATOM 1997 C CA . VAL A 1 273 ? -15.481 -4.138 10.007 1.00 98.44 273 VAL A CA 1
ATOM 1998 C C . VAL A 1 273 ? -16.023 -5.558 10.089 1.00 98.44 273 VAL A C 1
ATOM 2000 O O . VAL A 1 273 ? -16.602 -5.936 11.103 1.00 98.44 273 VAL A O 1
ATOM 2003 N N . SER A 1 274 ? -15.924 -6.335 9.012 1.00 97.31 274 SER A N 1
ATOM 2004 C CA . SER A 1 274 ? -16.558 -7.665 8.968 1.00 97.31 274 SER A CA 1
ATOM 2005 C C . SER A 1 274 ? -15.726 -8.732 9.683 1.00 97.31 274 SER A C 1
ATOM 2007 O O . SER A 1 274 ? -16.282 -9.732 10.134 1.00 97.31 274 SER A O 1
ATOM 2009 N N . GLY A 1 275 ? -14.413 -8.520 9.789 1.00 98.00 275 GLY A N 1
ATOM 2010 C CA . GLY A 1 275 ? -13.507 -9.273 10.650 1.00 98.00 275 GLY A CA 1
ATOM 2011 C C . GLY A 1 275 ? -13.304 -8.602 12.009 1.00 98.00 275 GLY A C 1
ATOM 2012 O O . GLY A 1 275 ? -14.214 -7.971 12.556 1.00 98.00 275 GLY A O 1
ATOM 2013 N N . SER A 1 276 ? -12.098 -8.757 12.554 1.00 98.69 276 SER A N 1
ATOM 2014 C CA . SER A 1 276 ? -11.695 -8.136 13.815 1.00 98.69 276 SER A CA 1
ATOM 2015 C C . SER A 1 276 ? -11.195 -6.712 13.589 1.00 98.69 276 SER A C 1
ATOM 2017 O O . SER A 1 276 ? -10.531 -6.417 12.593 1.00 98.69 276 SER A O 1
ATOM 2019 N N . MET A 1 277 ? -11.471 -5.834 14.547 1.00 98.75 277 MET A N 1
ATOM 2020 C CA . MET A 1 277 ? -10.852 -4.518 14.641 1.00 98.75 277 MET A CA 1
ATOM 2021 C C . MET A 1 277 ? -9.841 -4.539 15.786 1.00 98.75 277 MET A C 1
ATOM 2023 O O . MET A 1 277 ? -10.212 -4.741 16.938 1.00 98.75 277 MET A O 1
ATOM 2027 N N . ARG A 1 278 ? -8.564 -4.334 15.468 1.00 98.88 278 ARG A N 1
ATOM 2028 C CA . ARG A 1 278 ? -7.454 -4.286 16.422 1.00 98.88 278 ARG A CA 1
ATOM 2029 C C . ARG A 1 278 ? -6.870 -2.880 16.408 1.00 98.88 278 ARG A C 1
ATOM 2031 O O . ARG A 1 278 ? -6.350 -2.450 15.384 1.00 98.88 278 ARG A O 1
ATOM 2038 N N . VAL A 1 279 ? -6.948 -2.181 17.533 1.00 98.75 279 VAL A N 1
ATOM 2039 C CA . VAL A 1 279 ? -6.267 -0.904 17.765 1.00 98.75 279 VAL A CA 1
ATOM 2040 C C . VAL A 1 279 ? -5.343 -1.109 18.951 1.00 98.75 279 VAL A C 1
ATOM 2042 O O . VAL A 1 279 ? -5.779 -1.155 20.102 1.00 98.75 279 VAL A O 1
ATOM 2045 N N . VAL A 1 280 ? -4.071 -1.337 18.652 1.00 98.62 280 VAL A N 1
ATOM 2046 C CA . VAL A 1 280 ? -3.100 -1.841 19.620 1.00 98.62 280 VAL A CA 1
ATOM 2047 C C . VAL A 1 280 ? -1.864 -0.953 19.629 1.00 98.62 280 VAL A C 1
ATOM 2049 O O . VAL A 1 280 ? -1.402 -0.527 18.576 1.00 98.62 280 VAL A O 1
ATOM 2052 N N . ARG A 1 281 ? -1.303 -0.668 20.807 1.00 98.38 281 ARG A N 1
ATOM 2053 C CA . ARG A 1 281 ? -0.035 0.076 20.946 1.00 98.38 281 ARG A CA 1
ATOM 2054 C C . ARG A 1 281 ? 0.005 1.383 20.131 1.00 98.38 281 ARG A C 1
ATOM 2056 O O . ARG A 1 281 ? 1.026 1.709 19.530 1.00 98.38 281 ARG A O 1
ATOM 2063 N N . GLN A 1 282 ? -1.096 2.138 20.106 1.00 98.25 282 GLN A N 1
ATOM 2064 C CA . GLN A 1 282 ? -1.102 3.507 19.588 1.00 98.25 282 GLN A CA 1
ATOM 2065 C C . GLN A 1 282 ? -0.689 4.464 20.710 1.00 98.25 282 GLN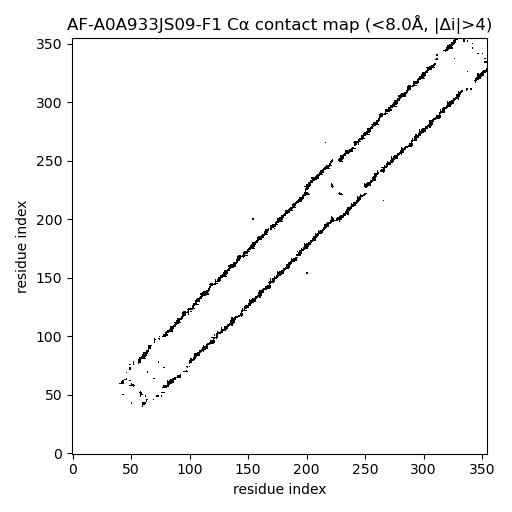 A C 1
ATOM 2067 O O . GLN A 1 282 ? -1.481 4.788 21.598 1.00 98.25 282 GLN A O 1
ATOM 2072 N N . GLU A 1 283 ? 0.572 4.902 20.703 1.00 97.00 283 GLU A N 1
ATOM 2073 C CA . GLU A 1 283 ? 1.188 5.609 21.837 1.00 97.00 283 GLU A CA 1
ATOM 2074 C C . GLU A 1 283 ? 0.494 6.925 22.209 1.00 97.00 283 GLU A C 1
ATOM 2076 O O . GLU A 1 283 ? 0.573 7.355 23.359 1.00 97.00 283 GLU A O 1
ATOM 2081 N N . ARG A 1 284 ? -0.145 7.581 21.235 1.00 98.12 284 ARG A N 1
ATOM 2082 C CA . ARG A 1 284 ? -0.739 8.917 21.379 1.00 98.12 284 ARG A CA 1
ATOM 2083 C C . ARG A 1 284 ? -2.256 8.943 21.206 1.00 98.12 284 ARG A C 1
ATOM 2085 O O . ARG A 1 284 ? -2.829 10.027 21.205 1.00 98.12 284 ARG A O 1
ATOM 2092 N N . LEU A 1 285 ? -2.904 7.787 21.067 1.00 98.31 285 LEU A N 1
ATOM 2093 C CA . LEU A 1 285 ? -4.342 7.729 20.824 1.00 98.31 285 LEU A CA 1
ATOM 2094 C C . LEU A 1 285 ? -5.084 8.035 22.123 1.00 98.31 285 LEU A C 1
ATOM 2096 O O . LEU A 1 285 ? -5.102 7.204 23.024 1.00 98.31 285 LEU A O 1
ATOM 2100 N N . GLU A 1 286 ? -5.685 9.219 22.228 1.00 97.44 286 GLU A N 1
ATOM 2101 C CA . GLU A 1 286 ? -6.343 9.675 23.464 1.00 97.44 286 GLU A CA 1
ATOM 2102 C C . GLU A 1 286 ? -7.796 9.189 23.580 1.00 97.44 286 GLU A C 1
ATOM 2104 O O . GLU A 1 286 ? -8.311 8.989 24.686 1.00 97.44 286 GLU A O 1
ATOM 2109 N N . SER A 1 287 ? -8.453 8.986 22.435 1.00 98.06 287 SER A N 1
ATOM 2110 C CA . SER A 1 287 ? -9.852 8.565 22.310 1.00 98.06 287 SER A CA 1
ATOM 2111 C C . SER A 1 287 ? -10.086 7.786 21.013 1.00 98.06 287 SER A C 1
ATOM 2113 O O . SER A 1 287 ? -9.237 7.763 20.126 1.00 98.06 287 SER A O 1
ATOM 2115 N N . MET A 1 288 ? -11.281 7.216 20.855 1.00 98.12 288 MET A N 1
ATOM 2116 C CA . MET A 1 288 ? -11.729 6.584 19.608 1.00 98.12 288 MET A CA 1
ATOM 2117 C C . MET A 1 288 ? -12.386 7.588 18.646 1.00 98.12 288 MET A C 1
ATOM 2119 O O . MET A 1 288 ? -13.142 7.196 17.750 1.00 98.12 288 MET A O 1
ATOM 2123 N N . ARG A 1 289 ? -12.149 8.895 18.833 1.00 98.00 289 ARG A N 1
ATOM 2124 C CA . ARG A 1 289 ? -12.700 9.955 17.985 1.00 98.00 289 ARG A CA 1
ATOM 2125 C C . ARG A 1 289 ? -12.397 9.668 16.516 1.00 98.00 289 ARG A C 1
ATOM 2127 O O . ARG A 1 289 ? -11.302 9.249 16.169 1.00 98.00 289 ARG A O 1
ATOM 2134 N N . GLY A 1 290 ? -13.393 9.881 15.662 1.00 97.31 290 GLY A N 1
ATOM 2135 C CA . GLY A 1 290 ? -13.332 9.501 14.255 1.00 97.31 290 GLY A CA 1
ATOM 2136 C C . GLY A 1 290 ? -13.859 8.094 13.961 1.00 97.31 290 GLY A C 1
ATOM 2137 O O . GLY A 1 290 ? -14.245 7.843 12.835 1.00 97.31 290 GLY A O 1
ATOM 2138 N N . ALA A 1 291 ? -14.046 7.213 14.948 1.00 98.06 291 ALA A N 1
ATOM 2139 C CA . ALA A 1 291 ? -14.792 5.958 14.763 1.00 98.06 291 ALA A CA 1
ATOM 2140 C C . ALA A 1 291 ? -16.322 6.123 14.929 1.00 98.06 291 ALA A C 1
ATOM 2142 O O . ALA A 1 291 ? -17.043 5.140 15.086 1.00 98.06 291 ALA A O 1
ATOM 2143 N N . GLY A 1 292 ? -16.835 7.361 14.877 1.00 97.94 292 GLY A N 1
ATOM 2144 C CA . GLY A 1 292 ? -18.229 7.713 15.188 1.00 97.94 292 GLY A CA 1
ATOM 2145 C C . GLY A 1 292 ? -19.279 7.032 14.318 1.00 97.94 292 GLY A C 1
ATOM 2146 O O . GLY A 1 292 ? -20.414 6.861 14.755 1.00 97.94 292 GLY A O 1
ATOM 2147 N N . SER A 1 293 ? -18.914 6.625 13.106 1.00 98.62 293 SER A N 1
ATOM 2148 C CA . SER A 1 293 ? -19.810 5.913 12.190 1.00 98.62 293 SER A CA 1
ATOM 2149 C C . SER A 1 293 ? -19.758 4.399 12.356 1.00 98.62 293 SER A C 1
ATOM 2151 O O . SER A 1 293 ? -20.582 3.723 11.755 1.00 98.62 293 SER A O 1
ATOM 2153 N N . LEU A 1 294 ? -18.820 3.854 13.141 1.00 98.81 294 LEU A N 1
ATOM 2154 C CA . LEU A 1 294 ? -18.642 2.414 13.289 1.00 98.81 294 LEU A CA 1
ATOM 2155 C C . LEU A 1 294 ? -19.839 1.819 14.026 1.00 98.81 294 LEU A C 1
ATOM 2157 O O . LEU A 1 294 ? -20.131 2.193 15.156 1.00 98.81 294 LEU A O 1
ATOM 2161 N N . GLU A 1 295 ? -20.506 0.867 13.389 1.00 98.81 295 GLU A N 1
ATOM 2162 C CA . GLU A 1 295 ? -21.737 0.251 13.870 1.00 98.81 295 GLU A CA 1
ATOM 2163 C C . GLU A 1 295 ? -21.545 -1.217 14.261 1.00 98.81 295 GLU A C 1
ATOM 2165 O O . GLU A 1 295 ? -22.135 -1.677 15.243 1.00 98.81 295 GLU A O 1
ATOM 2170 N N . VAL A 1 296 ? -20.740 -1.958 13.492 1.00 98.81 296 VAL A N 1
ATOM 2171 C CA . VAL A 1 296 ? -20.580 -3.411 13.638 1.00 98.81 296 VAL A CA 1
ATOM 2172 C C . VAL A 1 296 ? -19.114 -3.819 13.518 1.00 98.81 296 VAL A C 1
ATOM 2174 O O . VAL A 1 296 ? -18.441 -3.458 12.548 1.00 98.81 296 VAL A O 1
ATOM 2177 N N . VAL A 1 297 ? -18.666 -4.646 14.466 1.00 98.81 297 VAL A N 1
ATOM 2178 C CA . VAL A 1 297 ? -17.441 -5.450 14.366 1.00 98.81 297 VAL A CA 1
ATOM 2179 C C . VAL A 1 297 ? -17.836 -6.926 14.289 1.00 98.81 297 VAL A C 1
ATOM 2181 O O . VAL A 1 297 ? -18.489 -7.471 15.182 1.00 98.81 297 VAL A O 1
ATOM 2184 N N . GLY A 1 298 ? -17.498 -7.568 13.174 1.00 98.50 298 GLY A N 1
ATOM 2185 C CA . GLY A 1 298 ? -17.973 -8.906 12.825 1.00 98.50 298 GLY A CA 1
ATOM 2186 C C . GLY A 1 298 ? -17.217 -10.051 13.500 1.00 98.50 298 GLY A C 1
ATOM 2187 O O . GLY A 1 298 ? -17.693 -11.187 13.454 1.00 98.50 298 GLY A O 1
ATOM 2188 N N . ALA A 1 299 ? -16.098 -9.754 14.158 1.00 98.56 299 ALA A N 1
ATOM 2189 C CA . ALA A 1 299 ? -15.396 -10.644 15.076 1.00 98.56 299 ALA A CA 1
ATOM 2190 C C . ALA A 1 299 ? -14.990 -9.869 16.345 1.00 98.56 299 ALA A C 1
ATOM 2192 O O . ALA A 1 299 ? -15.864 -9.305 17.006 1.00 98.56 299 ALA A O 1
ATOM 2193 N N . ASP A 1 300 ? -13.708 -9.843 16.706 1.00 98.69 300 ASP A N 1
ATOM 2194 C CA . ASP A 1 300 ? -13.243 -9.233 17.955 1.00 98.69 300 ASP A CA 1
ATOM 2195 C C . ASP A 1 300 ? -12.992 -7.726 17.801 1.00 98.69 300 ASP A C 1
ATOM 2197 O O . ASP A 1 300 ? -12.440 -7.282 16.792 1.00 98.69 300 ASP A O 1
ATOM 2201 N N . LEU A 1 301 ? -13.345 -6.945 18.826 1.00 98.69 301 LEU A N 1
ATOM 2202 C CA . LEU A 1 301 ? -12.830 -5.588 19.013 1.00 98.69 301 LEU A CA 1
ATOM 2203 C C . LEU A 1 301 ? -11.739 -5.634 20.081 1.00 98.69 301 LEU A C 1
ATOM 2205 O O . LEU A 1 301 ? -12.032 -5.858 21.255 1.00 98.69 301 LEU A O 1
ATOM 2209 N N . GLU A 1 302 ? -10.495 -5.403 19.676 1.00 98.75 302 GLU A N 1
ATOM 2210 C CA . GLU A 1 302 ? -9.339 -5.356 20.566 1.00 98.75 302 GLU A CA 1
ATOM 2211 C C . GLU A 1 302 ? -8.782 -3.939 20.659 1.00 98.75 302 GLU A C 1
ATOM 2213 O O . GLU A 1 302 ? -8.321 -3.373 19.670 1.00 98.75 302 GLU A O 1
ATOM 2218 N N . LEU A 1 303 ? -8.800 -3.396 21.872 1.00 98.25 303 LEU A N 1
ATOM 2219 C CA . LEU A 1 303 ? -8.167 -2.146 22.258 1.00 98.25 303 LEU A CA 1
ATOM 2220 C C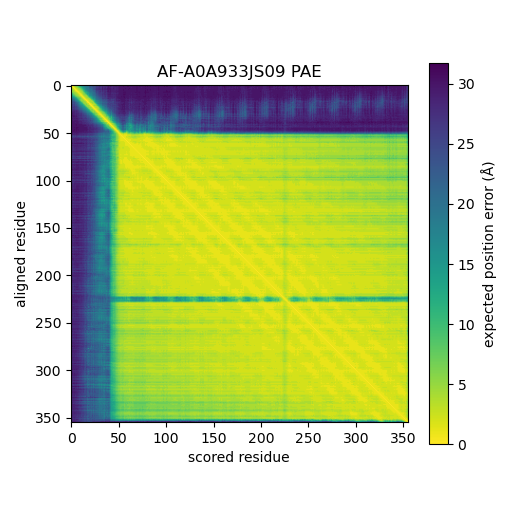 . LEU A 1 303 ? -7.099 -2.489 23.297 1.00 98.25 303 LEU A C 1
ATOM 2222 O O . LEU A 1 303 ? -7.416 -2.619 24.476 1.00 98.25 303 LEU A O 1
ATOM 2226 N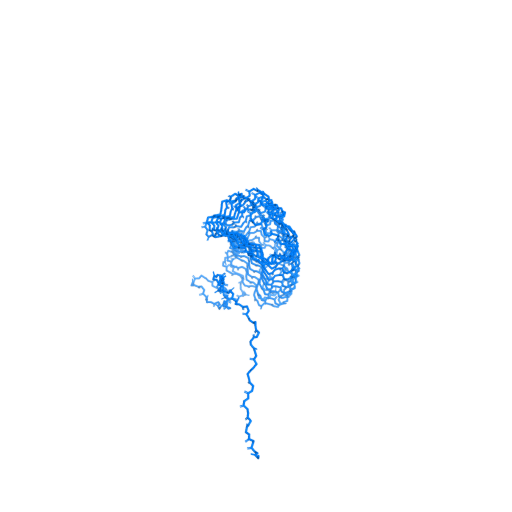 N . SER A 1 304 ? -5.846 -2.668 22.888 1.00 98.06 304 SER A N 1
ATOM 2227 C CA . SER A 1 304 ? -4.796 -3.119 23.814 1.00 98.06 304 SER A CA 1
ATOM 2228 C C . SER A 1 304 ? -3.583 -2.204 23.828 1.00 98.06 304 SER A C 1
ATOM 2230 O O . SER A 1 304 ? -3.159 -1.701 22.796 1.00 98.06 304 SER A O 1
ATOM 2232 N N . GLU A 1 305 ? -2.970 -2.030 24.995 1.00 97.81 305 GLU A N 1
ATOM 2233 C CA . GLU A 1 305 ? -1.671 -1.357 25.139 1.00 97.81 305 GLU A CA 1
ATOM 2234 C C . GLU A 1 305 ? -1.630 0.102 24.634 1.00 97.81 305 GLU A C 1
ATOM 2236 O O . GLU A 1 305 ? -0.552 0.653 24.401 1.00 97.81 305 GLU A O 1
ATOM 2241 N N . ASN A 1 306 ? -2.781 0.768 24.506 1.00 98.12 306 ASN A N 1
ATOM 2242 C CA . ASN A 1 306 ? -2.865 2.169 24.099 1.00 98.12 306 ASN A CA 1
ATOM 2243 C C . ASN A 1 306 ? -2.650 3.062 25.326 1.00 98.12 306 ASN A C 1
ATOM 2245 O O . ASN A 1 306 ? -3.572 3.333 26.097 1.00 98.12 306 ASN A O 1
ATOM 2249 N N . GLN A 1 307 ? -1.406 3.497 25.538 1.00 96.69 307 GLN A N 1
ATOM 2250 C CA . GLN A 1 307 ? -1.000 4.165 26.780 1.00 96.69 307 GLN A CA 1
ATOM 2251 C C . GLN A 1 307 ? -1.714 5.503 27.015 1.00 96.69 307 GLN A C 1
ATOM 2253 O O . GLN A 1 307 ? -1.995 5.840 28.162 1.00 96.69 307 GLN A O 1
ATOM 2258 N N . ALA A 1 308 ? -2.027 6.258 25.959 1.00 98.00 308 ALA A N 1
ATOM 2259 C CA . ALA A 1 308 ? -2.719 7.545 26.057 1.00 98.00 308 ALA A CA 1
ATOM 2260 C C . ALA A 1 308 ? -4.254 7.428 26.101 1.00 98.00 308 ALA A C 1
ATOM 2262 O O . ALA A 1 308 ? -4.925 8.411 26.421 1.00 98.00 308 ALA A O 1
ATOM 2263 N N . LEU A 1 309 ? -4.814 6.248 25.811 1.00 98.31 309 LEU A N 1
ATOM 2264 C CA . LEU A 1 309 ? -6.255 6.075 25.651 1.00 98.31 309 LEU A CA 1
ATOM 2265 C C . LEU A 1 309 ? -6.947 6.271 26.996 1.00 98.31 309 LEU A C 1
ATOM 2267 O O . LEU A 1 309 ? -6.741 5.490 27.923 1.00 98.31 309 LEU A O 1
ATOM 2271 N N . SER A 1 310 ? -7.757 7.323 27.094 1.00 97.25 310 SER A N 1
ATOM 2272 C CA . SER A 1 310 ? -8.409 7.737 28.344 1.00 97.25 310 SER A CA 1
ATOM 2273 C C . SER A 1 310 ? -9.933 7.689 28.283 1.00 97.25 310 SER A C 1
ATOM 2275 O O . SER A 1 310 ? -10.609 7.732 29.310 1.00 97.25 310 SER A O 1
ATOM 2277 N N . THR A 1 311 ? -10.496 7.560 27.082 1.00 97.44 311 THR A N 1
ATOM 2278 C CA . THR A 1 311 ? -11.938 7.492 26.850 1.00 97.44 311 THR A CA 1
ATOM 2279 C C . THR A 1 311 ? -12.259 6.663 25.607 1.00 97.44 311 THR A C 1
ATOM 2281 O O . THR A 1 311 ? -11.453 6.560 24.685 1.00 97.44 311 THR A O 1
ATOM 2284 N N . LEU A 1 312 ? -13.467 6.096 25.561 1.00 97.56 312 LEU A N 1
ATOM 2285 C CA . LEU A 1 312 ? -14.035 5.442 24.371 1.00 97.56 312 LEU A CA 1
ATOM 2286 C C . LEU A 1 312 ? -14.981 6.372 23.592 1.00 97.56 312 LEU A C 1
ATOM 2288 O O . LEU A 1 312 ? -15.787 5.910 22.777 1.00 97.56 312 LEU A O 1
ATOM 2292 N N . GLU A 1 313 ? -14.903 7.684 23.843 1.00 96.69 313 GLU A N 1
ATOM 2293 C CA . GLU A 1 313 ? -15.558 8.696 23.014 1.00 96.69 313 GLU A CA 1
ATOM 2294 C C . GLU A 1 313 ? -15.224 8.454 21.538 1.00 96.69 313 GLU A C 1
ATOM 2296 O O . GLU A 1 313 ? -14.079 8.186 21.183 1.00 96.69 313 GLU A O 1
ATOM 2301 N N . GLY A 1 314 ? -16.248 8.514 20.687 1.00 96.75 314 GLY A N 1
ATOM 2302 C CA . GLY A 1 314 ? -16.150 8.161 19.274 1.00 96.75 314 GLY A CA 1
ATOM 2303 C C . GLY A 1 314 ? -16.713 6.783 18.926 1.00 96.75 314 GLY A C 1
ATOM 2304 O O . GLY A 1 314 ? -17.000 6.560 17.766 1.00 96.75 314 GLY A O 1
ATOM 2305 N N . LEU A 1 315 ? -17.004 5.891 19.881 1.00 98.00 315 LEU A N 1
ATOM 2306 C CA . LEU A 1 315 ? -17.709 4.620 19.601 1.00 98.00 315 LEU A CA 1
ATOM 2307 C C . LEU A 1 315 ? -19.234 4.708 19.790 1.00 98.00 315 LEU A C 1
ATOM 2309 O O . LEU A 1 315 ? -19.874 3.735 20.190 1.00 98.00 315 LEU A O 1
ATOM 2313 N N . HIS A 1 316 ? -19.847 5.875 19.598 1.00 97.06 316 HIS A N 1
ATOM 2314 C CA . HIS A 1 316 ? -21.252 6.098 19.973 1.00 97.06 316 HIS A CA 1
ATOM 2315 C C . HIS A 1 316 ? -22.269 5.357 19.085 1.00 97.06 316 HIS A C 1
ATOM 2317 O O . HIS A 1 316 ? -23.347 5.030 19.572 1.00 97.06 316 HIS A O 1
ATOM 2323 N N . SER A 1 317 ? -21.935 5.056 17.824 1.00 98.50 317 SER A N 1
ATOM 2324 C CA . SER A 1 317 ? -22.820 4.308 16.908 1.00 98.50 317 SER A CA 1
ATOM 2325 C C . SER A 1 317 ? -22.619 2.794 16.964 1.00 98.50 317 SER A C 1
ATOM 2327 O O . SER A 1 317 ? -23.421 2.050 16.392 1.00 98.50 317 SER A O 1
ATOM 2329 N N . LEU A 1 318 ? -21.571 2.334 17.659 1.00 98.75 318 LEU A N 1
ATOM 2330 C CA . LEU A 1 318 ? -21.260 0.916 17.775 1.00 98.75 318 LEU A CA 1
ATOM 2331 C C . LEU A 1 318 ? -22.409 0.237 18.513 1.00 98.75 318 LEU A C 1
ATOM 2333 O O . LEU A 1 318 ? -22.787 0.664 19.603 1.00 98.75 318 LEU A O 1
ATOM 2337 N N . ARG A 1 319 ? -22.973 -0.802 17.899 1.00 98.50 319 ARG A N 1
ATOM 2338 C CA . ARG A 1 319 ? -24.128 -1.543 18.424 1.00 98.50 319 ARG A CA 1
ATOM 2339 C C . ARG A 1 319 ? -23.873 -3.037 18.553 1.00 98.50 319 ARG A C 1
ATOM 2341 O O . ARG A 1 319 ? -24.551 -3.688 19.341 1.00 98.50 319 ARG A O 1
ATOM 2348 N N . GLU A 1 320 ? -22.911 -3.579 17.809 1.00 98.69 320 GLU A N 1
ATOM 2349 C CA . GLU A 1 320 ? -22.674 -5.020 17.740 1.00 98.69 320 GLU A CA 1
ATOM 2350 C C . GLU A 1 320 ? -21.180 -5.352 17.647 1.00 98.69 320 GLU A C 1
ATOM 2352 O O . GLU A 1 320 ? -20.470 -4.838 16.781 1.00 98.69 320 GLU A O 1
ATOM 2357 N N . ILE A 1 321 ? -20.735 -6.262 18.516 1.00 98.75 321 ILE A N 1
ATOM 2358 C CA . ILE A 1 321 ? -19.453 -6.967 18.436 1.00 98.75 321 ILE A CA 1
ATOM 2359 C C . ILE A 1 321 ? -19.774 -8.463 18.479 1.00 98.75 321 ILE A C 1
ATOM 2361 O O . ILE A 1 321 ? -20.251 -8.982 19.491 1.00 98.75 321 ILE A O 1
ATOM 2365 N N . ARG A 1 322 ? -19.553 -9.172 17.370 1.00 98.56 322 ARG A N 1
ATOM 2366 C CA . ARG A 1 322 ? -19.915 -10.599 17.267 1.00 98.56 322 ARG A CA 1
ATOM 2367 C C . ARG A 1 322 ? -18.944 -11.532 17.984 1.00 98.56 322 ARG A C 1
ATOM 2369 O O . ARG A 1 322 ? -19.320 -12.650 18.322 1.00 98.56 322 ARG A O 1
ATOM 2376 N N . GLY A 1 323 ? -17.708 -11.094 18.176 1.00 98.25 323 GLY A N 1
ATOM 2377 C CA . GLY A 1 323 ? -16.692 -11.789 18.951 1.00 98.25 323 GLY A CA 1
ATOM 2378 C C . GLY A 1 323 ? -16.534 -11.180 20.338 1.00 98.25 323 GLY A C 1
ATOM 2379 O O . GLY A 1 323 ? -17.499 -10.762 20.983 1.00 98.25 323 GLY A O 1
ATOM 2380 N N . ASN A 1 324 ? -15.294 -11.154 20.801 1.00 98.31 324 ASN A N 1
ATOM 2381 C CA . ASN A 1 324 ? -14.909 -10.637 22.100 1.00 98.31 324 ASN A CA 1
ATOM 2382 C C . ASN A 1 324 ? -14.724 -9.114 22.066 1.00 98.31 324 ASN A C 1
ATOM 2384 O O . ASN A 1 324 ? -14.281 -8.543 21.069 1.00 98.31 324 ASN A O 1
ATOM 2388 N N . LEU A 1 325 ? -15.006 -8.472 23.198 1.00 97.94 325 LEU A N 1
ATOM 2389 C CA . LEU A 1 325 ? -14.521 -7.130 23.501 1.00 97.94 325 LEU A CA 1
ATOM 2390 C C . LEU A 1 325 ? -13.290 -7.274 24.397 1.00 97.94 325 LEU A C 1
ATOM 2392 O O . LEU A 1 325 ? -13.411 -7.672 25.556 1.00 97.94 325 LEU A O 1
ATOM 2396 N N . VAL A 1 326 ? -12.116 -6.957 23.864 1.00 98.00 326 VAL A N 1
ATOM 2397 C CA . VAL A 1 326 ? -10.838 -7.039 24.574 1.00 98.00 326 VAL A CA 1
ATOM 2398 C C . VAL A 1 326 ? -10.325 -5.626 24.822 1.00 98.00 326 VAL A C 1
ATOM 2400 O O . VAL A 1 326 ? -10.094 -4.874 23.882 1.00 98.00 326 VAL A O 1
ATOM 2403 N N . SER A 1 327 ? -10.148 -5.263 26.089 1.00 96.81 327 SER A N 1
ATOM 2404 C CA . SER A 1 327 ? -9.556 -3.997 26.517 1.00 96.81 327 SER A CA 1
ATOM 2405 C C . SER A 1 327 ? -8.473 -4.268 27.552 1.00 96.81 327 SER A C 1
ATOM 2407 O O . SER A 1 327 ? -8.754 -4.305 28.746 1.00 96.81 327 SER A O 1
ATOM 2409 N N . LEU A 1 328 ? -7.230 -4.473 27.119 1.00 96.44 328 LEU A N 1
ATOM 2410 C CA . LEU A 1 328 ? -6.130 -4.859 28.005 1.00 96.44 328 LEU A CA 1
ATOM 2411 C C . LEU A 1 328 ? -5.020 -3.811 28.021 1.00 96.44 328 LEU A C 1
ATOM 2413 O O . LEU A 1 328 ? -4.685 -3.218 27.008 1.00 96.44 328 LEU A O 1
ATOM 2417 N N . GLN A 1 329 ? -4.390 -3.618 29.179 1.00 95.69 329 GLN A N 1
ATOM 2418 C CA . GLN A 1 329 ? -3.183 -2.787 29.299 1.00 95.69 329 GLN A CA 1
ATOM 2419 C C . GLN A 1 329 ? -3.346 -1.333 28.790 1.00 95.69 329 GLN A C 1
ATOM 2421 O O . GLN A 1 329 ? -2.390 -0.747 28.287 1.00 95.69 329 GLN A O 1
ATOM 2426 N N . ASN A 1 330 ? -4.530 -0.733 28.961 1.00 96.94 330 ASN A N 1
ATOM 2427 C CA . ASN A 1 330 ? -4.787 0.693 28.710 1.00 96.94 330 ASN A CA 1
ATOM 2428 C C . ASN A 1 330 ? -4.814 1.448 30.058 1.00 96.94 330 ASN A C 1
ATOM 2430 O O . ASN A 1 330 ? -5.889 1.619 30.631 1.00 96.94 330 ASN A O 1
ATOM 2434 N N . PRO A 1 331 ? -3.665 1.853 30.634 1.00 96.19 331 PRO A N 1
ATOM 2435 C CA . PRO A 1 331 ? -3.599 2.326 32.023 1.00 96.19 331 PRO A CA 1
ATOM 2436 C C . PRO A 1 331 ? -4.379 3.618 32.299 1.00 96.19 331 PRO A C 1
ATOM 2438 O O . PRO A 1 331 ? -4.740 3.863 33.448 1.00 96.19 331 PRO A O 1
ATOM 2441 N N . ASN A 1 332 ? -4.633 4.436 31.273 1.00 97.00 332 ASN A N 1
ATOM 2442 C CA . ASN A 1 332 ? -5.383 5.686 31.399 1.00 97.00 332 ASN A CA 1
ATOM 2443 C C . ASN A 1 332 ? -6.886 5.523 31.127 1.00 97.00 332 ASN A C 1
ATOM 2445 O O . ASN A 1 332 ? -7.639 6.468 31.365 1.00 97.00 332 ASN A O 1
ATOM 2449 N N . LEU A 1 333 ? -7.334 4.350 30.664 1.00 97.25 333 LEU A N 1
ATOM 2450 C CA . LEU A 1 333 ? -8.734 4.093 30.351 1.00 97.25 333 LEU A CA 1
ATOM 2451 C C . LEU A 1 333 ? -9.459 3.611 31.617 1.00 97.25 333 LEU A C 1
ATOM 2453 O O . LEU A 1 333 ? -9.156 2.523 32.111 1.00 97.25 333 LEU A O 1
ATOM 2457 N N . PRO A 1 334 ? -10.420 4.376 32.164 1.00 94.75 334 PRO A N 1
ATOM 2458 C CA . PRO A 1 334 ? -11.119 3.974 33.375 1.00 94.75 334 PRO A CA 1
ATOM 2459 C C . PRO A 1 334 ? -12.057 2.792 33.097 1.00 94.75 334 PRO A C 1
ATOM 2461 O O . PRO A 1 334 ? -12.820 2.812 32.132 1.00 94.75 334 PRO A O 1
ATOM 2464 N N . GLU A 1 335 ? -12.074 1.800 33.991 1.00 91.81 335 GLU A N 1
ATOM 2465 C CA . GLU A 1 335 ? -12.938 0.611 33.880 1.00 91.81 335 GLU A CA 1
ATOM 2466 C C . GLU A 1 335 ? -14.432 0.941 33.650 1.00 91.81 335 GLU A C 1
ATOM 2468 O O . GLU A 1 335 ? -15.061 0.301 32.802 1.00 91.81 335 GLU A O 1
ATOM 2473 N N . PRO A 1 336 ? -15.021 1.987 34.279 1.00 94.19 336 PRO A N 1
ATOM 2474 C CA . PRO A 1 336 ? -16.374 2.432 33.947 1.00 94.19 336 PRO A CA 1
ATOM 2475 C C . PRO A 1 336 ? -16.623 2.737 32.464 1.00 94.19 336 PRO A C 1
ATOM 2477 O O . PRO A 1 336 ? -17.746 2.545 32.009 1.00 94.19 336 PRO A O 1
ATOM 2480 N N . ALA A 1 337 ? -15.619 3.177 31.695 1.00 95.38 337 ALA A N 1
ATOM 2481 C CA . ALA A 1 337 ? -15.781 3.424 30.260 1.00 95.38 337 ALA A CA 1
ATOM 2482 C C . ALA A 1 337 ? -15.995 2.119 29.473 1.00 95.38 337 ALA A C 1
ATOM 2484 O O . ALA A 1 337 ? -16.811 2.077 28.552 1.00 95.38 337 ALA A O 1
ATOM 2485 N N . VAL A 1 338 ? -15.306 1.039 29.858 1.00 94.75 338 VAL A N 1
ATOM 2486 C CA . VAL A 1 338 ? -15.488 -0.290 29.251 1.00 94.75 338 VAL A CA 1
ATOM 2487 C C . VAL A 1 338 ? -16.839 -0.882 29.657 1.00 94.75 338 VAL A C 1
ATOM 2489 O O . VAL A 1 338 ? -17.542 -1.455 28.821 1.00 94.75 338 VAL A O 1
ATOM 2492 N N . GLN A 1 339 ? -17.241 -0.701 30.920 1.00 92.56 339 GLN A N 1
ATOM 2493 C CA . GLN A 1 339 ? -18.552 -1.148 31.397 1.00 92.56 339 GLN A CA 1
ATOM 2494 C C . GLN A 1 339 ? -19.700 -0.391 30.718 1.00 92.56 339 GLN A C 1
ATOM 2496 O O . GLN A 1 339 ? -20.660 -1.031 30.294 1.00 92.56 339 GLN A O 1
ATOM 2501 N N . ASP A 1 340 ? -19.594 0.931 30.537 1.00 93.88 340 ASP A N 1
ATOM 2502 C CA . ASP A 1 340 ? -20.574 1.714 29.770 1.00 93.88 340 ASP A CA 1
ATOM 2503 C C . ASP A 1 340 ? -20.740 1.148 28.355 1.00 93.88 340 ASP A C 1
ATOM 2505 O O . ASP A 1 340 ? -21.856 0.799 27.958 1.00 93.88 340 ASP A O 1
ATOM 2509 N N . LEU A 1 341 ? -19.626 0.936 27.641 1.00 95.31 341 LEU A N 1
ATOM 2510 C CA . LEU A 1 341 ? -19.652 0.349 26.302 1.00 95.31 341 LEU A CA 1
ATOM 2511 C C . LEU A 1 341 ? -20.359 -1.014 26.299 1.00 95.31 341 LEU A C 1
ATOM 2513 O O . LEU A 1 341 ? -21.247 -1.250 25.481 1.00 95.31 341 LEU A O 1
ATOM 2517 N N . LYS A 1 342 ? -20.025 -1.889 27.251 1.00 93.38 342 LYS A N 1
ATOM 2518 C CA . LYS A 1 342 ? -20.660 -3.204 27.406 1.00 93.38 342 LYS A CA 1
ATOM 2519 C C . LYS A 1 342 ? -22.172 -3.119 27.642 1.00 93.38 342 LYS A C 1
ATOM 2521 O O . LYS A 1 342 ? -22.894 -4.002 27.193 1.00 93.38 342 LYS A O 1
ATOM 2526 N N . THR A 1 343 ? -22.671 -2.100 28.345 1.00 94.56 343 THR A N 1
ATOM 2527 C CA . THR A 1 343 ? -24.120 -1.974 28.597 1.00 94.56 343 THR A CA 1
ATOM 2528 C C . THR A 1 343 ? -24.916 -1.517 27.376 1.00 94.56 343 THR A C 1
ATOM 2530 O O . THR A 1 343 ? -26.108 -1.813 27.293 1.00 94.56 343 THR A O 1
ATOM 2533 N N . ARG A 1 344 ? -24.277 -0.823 26.424 1.00 96.50 344 ARG A N 1
ATOM 2534 C CA . ARG A 1 344 ? -24.939 -0.264 25.231 1.00 96.50 344 ARG A CA 1
ATOM 2535 C C . ARG A 1 344 ? -24.655 -1.012 23.924 1.00 96.50 344 ARG A C 1
ATOM 2537 O O . ARG A 1 344 ? -25.345 -0.762 22.940 1.00 96.50 344 ARG A O 1
ATOM 2544 N N . VAL A 1 345 ? -23.674 -1.918 23.902 1.00 98.00 345 VAL A N 1
ATOM 2545 C CA . VAL A 1 345 ? -23.273 -2.714 22.728 1.00 98.00 345 VAL A CA 1
ATOM 2546 C C . VAL A 1 345 ? -23.602 -4.189 22.950 1.00 98.00 345 VAL A C 1
ATOM 2548 O O . VAL A 1 345 ? -23.253 -4.761 23.980 1.00 98.00 345 VAL A O 1
ATOM 2551 N N . ALA A 1 346 ? -24.222 -4.841 21.964 1.00 98.38 346 ALA A N 1
ATOM 2552 C CA . ALA A 1 346 ? -24.403 -6.289 21.980 1.00 98.38 346 ALA A CA 1
ATOM 2553 C C . ALA A 1 346 ? -23.060 -6.991 21.716 1.00 98.38 346 ALA A C 1
ATOM 2555 O O . ALA A 1 346 ? -22.596 -7.036 20.576 1.00 98.38 346 ALA A O 1
ATOM 2556 N N . VAL A 1 347 ? -22.445 -7.531 22.770 1.00 97.88 347 VAL A N 1
ATOM 2557 C CA . VAL A 1 347 ? -21.223 -8.349 22.694 1.00 97.88 347 VAL A CA 1
ATOM 2558 C C . VAL A 1 347 ? -21.602 -9.822 22.818 1.00 97.88 347 VAL A C 1
ATOM 2560 O O . VAL A 1 347 ? -22.173 -10.226 23.831 1.00 97.88 347 VAL A O 1
ATOM 2563 N N . TYR A 1 348 ? -21.307 -10.619 21.791 1.00 97.31 348 TYR A N 1
ATOM 2564 C CA . TYR A 1 348 ? -21.678 -12.042 21.748 1.00 97.31 348 TYR A CA 1
ATOM 2565 C C . TYR A 1 348 ? -20.587 -12.977 22.289 1.00 97.31 348 TYR A C 1
ATOM 2567 O O . TYR A 1 348 ? -20.884 -14.112 22.663 1.00 97.31 348 TYR A O 1
ATOM 2575 N N . GLY A 1 349 ? -19.338 -12.511 22.337 1.00 96.25 349 GLY A N 1
ATOM 2576 C CA . GLY A 1 349 ? -18.225 -13.190 22.992 1.00 96.25 349 GLY A CA 1
ATOM 2577 C C . GLY A 1 349 ? -18.006 -12.731 24.434 1.00 96.25 349 GLY A C 1
ATOM 2578 O O . GLY A 1 349 ? -18.901 -12.224 25.112 1.00 96.25 349 GLY A O 1
ATOM 2579 N N . SER A 1 350 ? -16.780 -12.919 24.916 1.00 96.44 350 SER A N 1
ATOM 2580 C CA . SER A 1 350 ? -16.368 -12.484 26.252 1.00 96.44 350 SER A CA 1
ATOM 2581 C C . SER A 1 350 ? -16.013 -10.999 26.272 1.00 96.44 350 SER A C 1
ATOM 2583 O O . SER A 1 350 ? -15.515 -10.451 25.289 1.00 96.44 350 SER A O 1
ATOM 2585 N N . VAL A 1 351 ? -16.210 -10.361 27.426 1.00 95.56 351 VAL A N 1
ATOM 2586 C CA . VAL A 1 351 ? -15.622 -9.048 27.720 1.00 95.56 351 VAL A CA 1
ATOM 2587 C C . VAL A 1 351 ? -14.400 -9.270 28.601 1.00 95.56 351 VAL A C 1
ATOM 2589 O O . VAL A 1 351 ? -14.522 -9.849 29.680 1.00 95.56 351 VAL A O 1
ATOM 2592 N N . ILE A 1 352 ? -13.237 -8.840 28.121 1.00 95.00 352 ILE A N 1
ATOM 2593 C CA . ILE A 1 352 ? -11.935 -9.046 28.754 1.00 95.00 352 ILE A CA 1
ATOM 2594 C C . ILE A 1 352 ? -11.339 -7.664 29.060 1.00 95.00 352 ILE A C 1
ATOM 2596 O O . ILE A 1 352 ? -10.798 -7.020 28.165 1.00 95.00 352 ILE A O 1
ATOM 2600 N N . SER A 1 353 ? -11.445 -7.210 30.310 1.00 88.62 353 SER A N 1
ATOM 2601 C CA . SER A 1 353 ? -10.853 -5.965 30.829 1.00 88.62 353 SER A CA 1
ATOM 2602 C C . SER A 1 353 ? -10.087 -6.217 32.137 1.00 88.62 353 SER A C 1
ATOM 2604 O O . SER A 1 353 ? -10.359 -7.222 32.804 1.00 88.62 353 SER A O 1
ATOM 2606 N N . PRO A 1 354 ? -9.083 -5.391 32.503 1.00 78.94 354 PRO A N 1
ATOM 2607 C CA . PRO A 1 354 ? -8.471 -5.469 33.826 1.00 78.94 354 PRO A CA 1
ATOM 2608 C C . PRO A 1 354 ? -9.537 -5.189 34.893 1.00 78.94 354 PRO A C 1
ATOM 2610 O O . PRO A 1 354 ? -10.145 -4.125 34.888 1.00 78.94 354 PRO A O 1
ATOM 2613 N N . GLY A 1 355 ? -9.785 -6.188 35.745 1.00 55.28 355 GLY A N 1
ATOM 2614 C CA . GLY A 1 355 ? -10.855 -6.174 36.749 1.00 55.28 355 GLY A CA 1
ATOM 2615 C C . GLY A 1 355 ? -10.693 -5.159 37.868 1.00 55.28 355 GLY A C 1
ATOM 2616 O O . GLY A 1 355 ? -9.548 -4.717 38.125 1.00 55.28 355 GLY A O 1
#

Foldseek 3Di:
DDDDDDDDDDDDDDDDDDDDDDDDDDPPPPDPPPPPDDPDDDDPPDPPDQAQQPPVQEGEEEQEDADPVSLVRNLVNSHQEYAEEDAYEQHQDQESASQLSHQEYCEYYAYQHQRHAYDLSQLNHAEHQEEYEHANNQNHAEPLNQLNHQEHQYEYEAEHHANHQEHDSQANHAEYNEEYYAYQHQNHAEYDNARHAEYQYEYEHANHQNHAEYDDQNHAYAHHDVYQHEYADEHHQRHAYYAPQNHQERSAEYYAYNYAHQEQLNQLNHAEYLEEYAHEQRARHQENASLQNHAEYNEEYADYQHANHQAHPNCPNHAEHAYEYHHYNHVNHDPVRLVVCVVRHDYNYYYHYDD

Nearest PDB structures (foldseek):
  8eyx-assembly1_A  TM=3.641E-01  e=9.306E-02  Mus musculus
  7stj-assembly1_A  TM=3.225E-01  e=4.370E-02  Mus musculus
  8u4b-assembly1_B  TM=3.373E-01  e=2.166E-01  Homo sapiens
  8eyy-assembly1_A  TM=2.686E-01  e=7.451E-02  Mus musculus
  8eyy-assembly1_B  TM=3.174E-01  e=3.380E-01  Mus musculus

Radius of gyration: 25.23 Å; Cα contacts (8 Å, |Δi|>4): 1074; chains: 1; bounding box: 60×39×105 Å

Solvent-accessible surface area (backbone atoms only — not comparable to full-atom values): 16663 Å² total; per-residue (Å²): 134,86,90,88,87,88,83,91,82,84,83,89,77,88,81,86,82,83,87,85,86,85,90,86,85,81,88,76,74,79,63,83,81,72,85,71,81,74,87,88,68,81,78,67,79,64,78,86,56,78,59,74,48,43,97,88,17,39,24,67,45,52,44,66,39,62,47,74,65,43,38,50,50,50,44,71,59,58,36,27,31,31,64,20,37,43,35,36,53,66,24,80,43,47,57,45,68,57,38,42,57,30,32,32,26,26,19,38,38,40,33,45,17,58,44,26,35,42,43,62,6,39,44,32,24,30,40,26,60,27,36,38,37,43,30,38,20,45,38,21,39,48,42,55,14,32,42,43,24,33,36,32,44,20,35,42,37,44,28,43,20,50,44,20,36,33,46,38,30,30,61,44,24,33,38,30,44,20,32,40,38,40,31,47,18,55,40,20,34,38,38,48,28,67,36,25,32,38,23,26,10,29,41,38,40,30,45,19,52,40,19,32,36,41,39,27,51,44,23,42,42,39,22,44,100,88,29,55,6,32,41,35,41,31,46,20,63,41,24,46,42,60,29,33,46,42,22,36,46,32,55,14,33,38,38,40,29,38,25,30,29,46,54,35,58,22,39,39,42,24,28,36,29,50,23,34,38,37,46,28,35,24,57,43,19,39,35,37,37,26,33,46,43,25,30,38,28,51,22,32,41,35,44,29,44,20,53,40,20,45,46,64,54,27,50,80,45,38,42,38,25,57,20,32,44,35,42,39,70,32,83,48,39,53,63,67,55,57,52,52,48,58,76,66,25,51,60,69,43,56,80,47,59,78,128